Protein AF-A0A7S3LDD0-F1 (afdb_monomer)

InterPro domains:
  IPR050154 UbiB protein kinase [PTHR10566] (2-188)

Sequence (190 aa):
LLDFIPADKADLIEDSGLVEVLADIYSQWSSGGGAAAINVQDVINSLQDLTADKGNLFQIPPYFAYIAKSFSVLEGIGLSNDPKYSIINECLPYVSQRLLTDDEKCGPALSTFIFGPNKSAKNRFVEYDRVEQLVEGFGQYTTSASGALLGRQNASRLELLEDSADQILDLIFVEKETPLQSILLEQFAK

Structure (mmCIF, N/CA/C/O backbone):
data_AF-A0A7S3LDD0-F1
#
_entry.id   AF-A0A7S3LDD0-F1
#
loop_
_atom_site.group_PDB
_atom_site.id
_atom_site.type_symbol
_atom_site.label_atom_id
_atom_site.label_alt_id
_atom_site.label_comp_id
_atom_site.label_asym_id
_atom_site.label_entity_id
_atom_site.label_seq_id
_atom_site.pdbx_PDB_ins_code
_atom_site.Cartn_x
_atom_site.Cartn_y
_atom_site.Cartn_z
_atom_site.occupancy
_atom_site.B_iso_or_equiv
_atom_site.auth_seq_id
_atom_site.auth_comp_id
_atom_site.auth_asym_id
_atom_site.auth_atom_id
_atom_site.pdbx_PDB_model_num
ATOM 1 N N . LEU A 1 1 ? 2.594 -8.796 16.783 1.00 59.66 1 LEU A N 1
ATOM 2 C CA . LEU A 1 1 ? 1.494 -7.961 16.252 1.00 59.66 1 LEU A CA 1
ATOM 3 C C . LEU A 1 1 ? 2.018 -6.545 16.061 1.00 59.66 1 LEU A C 1
ATOM 5 O O . LEU A 1 1 ? 2.943 -6.175 16.764 1.00 59.66 1 LEU A O 1
ATOM 9 N N . LEU A 1 2 ? 1.459 -5.775 15.129 1.00 71.12 2 LEU A N 1
ATOM 10 C CA . LEU A 1 2 ? 1.830 -4.374 14.868 1.00 71.12 2 LEU A CA 1
ATOM 11 C C . LEU A 1 2 ? 1.239 -3.404 15.920 1.00 71.12 2 LEU A C 1
ATOM 13 O O . LEU A 1 2 ? 0.880 -2.287 15.590 1.00 71.12 2 LEU A O 1
ATOM 17 N N . ASP A 1 3 ? 1.032 -3.855 17.158 1.00 76.06 3 ASP A N 1
ATOM 18 C CA . ASP A 1 3 ? 0.477 -3.101 18.298 1.00 76.06 3 ASP A CA 1
ATOM 19 C C . ASP A 1 3 ? -0.878 -2.384 18.111 1.00 76.06 3 ASP A C 1
ATOM 21 O O . ASP A 1 3 ? -1.369 -1.766 19.052 1.00 76.06 3 ASP A O 1
ATOM 25 N N . PHE A 1 4 ? -1.537 -2.496 16.955 1.00 77.81 4 PHE A N 1
ATOM 26 C CA . PHE A 1 4 ? -2.869 -1.921 16.710 1.00 77.81 4 PHE A CA 1
ATOM 27 C C . PHE A 1 4 ? -3.988 -2.576 17.518 1.00 77.81 4 PHE A C 1
ATOM 29 O O . PHE A 1 4 ? -5.074 -2.022 17.666 1.00 77.81 4 PHE A O 1
ATOM 36 N N . ILE A 1 5 ? -3.720 -3.776 18.022 1.00 81.00 5 ILE A N 1
ATOM 37 C CA . ILE A 1 5 ? -4.674 -4.612 18.728 1.00 81.00 5 ILE A CA 1
ATOM 38 C C . ILE A 1 5 ? -4.044 -4.950 20.076 1.00 81.00 5 ILE A C 1
ATOM 40 O O . ILE A 1 5 ? -2.955 -5.538 20.090 1.00 81.00 5 ILE A O 1
ATOM 44 N N . PRO A 1 6 ? -4.680 -4.584 21.200 1.00 79.75 6 PRO A N 1
ATOM 45 C CA . PRO A 1 6 ? -4.240 -5.024 22.516 1.00 79.75 6 PRO A CA 1
ATOM 46 C C . PRO A 1 6 ? -4.151 -6.555 22.576 1.00 79.75 6 PRO A C 1
ATOM 48 O O . PRO A 1 6 ? -5.018 -7.255 22.053 1.00 79.75 6 PRO A O 1
ATOM 51 N N . ALA A 1 7 ? -3.095 -7.088 23.194 1.00 77.94 7 ALA A N 1
ATOM 52 C CA . ALA A 1 7 ? -2.820 -8.528 23.193 1.00 77.94 7 ALA A CA 1
ATOM 53 C C . ALA A 1 7 ? -3.955 -9.369 23.810 1.00 77.94 7 ALA A C 1
ATOM 55 O O . ALA A 1 7 ? -4.145 -10.518 23.431 1.00 77.94 7 ALA A O 1
ATOM 56 N N . ASP A 1 8 ? -4.727 -8.784 24.724 1.00 77.88 8 ASP A N 1
ATOM 57 C CA . ASP A 1 8 ? -5.894 -9.373 25.381 1.00 77.88 8 ASP A CA 1
ATOM 58 C C . ASP A 1 8 ? -7.167 -9.377 24.513 1.00 77.88 8 ASP A C 1
ATOM 60 O O . ASP A 1 8 ? -8.185 -9.924 24.931 1.00 77.88 8 ASP A O 1
ATOM 64 N N . LYS A 1 9 ? -7.129 -8.771 23.318 1.00 73.69 9 LYS A N 1
ATOM 65 C CA . LYS A 1 9 ? -8.303 -8.547 22.453 1.00 73.69 9 LYS A CA 1
ATOM 66 C C . LYS A 1 9 ? -8.138 -9.060 21.024 1.00 73.69 9 LYS A C 1
ATOM 68 O O . LYS A 1 9 ? -9.003 -8.804 20.190 1.00 73.69 9 LYS A O 1
ATOM 73 N N . ALA A 1 10 ? -7.056 -9.782 20.733 1.00 70.75 10 ALA A N 1
ATOM 74 C CA . ALA A 1 10 ? -6.769 -10.298 19.393 1.00 70.75 10 ALA A CA 1
ATOM 75 C C . ALA A 1 10 ? -7.894 -11.190 18.840 1.00 70.75 10 ALA A C 1
ATOM 77 O O . ALA A 1 10 ? -8.279 -11.040 17.682 1.00 70.75 10 ALA A O 1
ATOM 78 N N . ASP A 1 11 ? -8.478 -12.034 19.691 1.00 69.56 11 ASP A N 1
ATOM 79 C CA . ASP A 1 11 ? -9.524 -12.993 19.309 1.00 69.56 11 ASP A CA 1
ATOM 80 C C . ASP A 1 11 ? -10.881 -12.331 19.002 1.00 69.56 11 ASP A C 1
ATOM 82 O O . ASP A 1 11 ? -11.785 -12.969 18.472 1.00 69.56 11 ASP A O 1
ATOM 86 N N . LEU A 1 12 ? -11.045 -11.044 19.326 1.00 67.88 12 LEU A N 1
ATOM 87 C CA . LEU A 1 12 ? -12.312 -10.317 19.187 1.00 67.88 12 LEU A CA 1
ATOM 88 C C . LEU A 1 12 ? -12.466 -9.619 17.826 1.00 67.88 12 LEU A C 1
ATOM 90 O O . LEU A 1 12 ? -13.495 -8.996 17.574 1.00 67.88 12 LEU A O 1
ATOM 94 N N . ILE A 1 13 ? -11.449 -9.681 16.959 1.00 65.31 13 ILE A N 1
ATOM 95 C CA . ILE A 1 13 ? -11.383 -8.841 15.754 1.00 65.31 13 ILE A CA 1
ATOM 96 C C . ILE A 1 13 ? -11.963 -9.488 14.504 1.00 65.31 13 ILE A C 1
ATOM 98 O O . ILE A 1 13 ? -12.463 -8.750 13.654 1.00 65.31 13 ILE A O 1
ATOM 102 N N . GLU A 1 14 ? -11.987 -10.820 14.411 1.00 60.75 14 GLU A N 1
ATOM 103 C CA . GLU A 1 14 ? -12.506 -11.521 13.225 1.00 60.75 14 GLU A CA 1
ATOM 104 C C . GLU A 1 14 ? -13.976 -11.180 12.900 1.00 60.75 14 GLU A C 1
ATOM 106 O O . GLU A 1 14 ? -14.372 -11.312 11.749 1.00 60.75 14 GLU A O 1
ATOM 111 N N . ASP A 1 15 ? -14.751 -10.667 13.867 1.00 58.66 15 ASP A N 1
ATOM 112 C CA . ASP A 1 15 ? -16.184 -10.338 13.724 1.00 58.66 15 ASP A CA 1
ATOM 113 C C . ASP A 1 15 ? -16.532 -8.904 14.195 1.00 58.66 15 ASP A C 1
ATOM 115 O O . ASP A 1 15 ? -17.607 -8.610 14.737 1.00 58.66 15 ASP A O 1
ATOM 119 N N . SER A 1 16 ? -15.558 -7.995 14.089 1.00 63.03 16 SER A N 1
ATOM 120 C CA . SER A 1 16 ? -15.651 -6.655 14.686 1.00 63.03 16 SER A CA 1
ATOM 121 C C . SER A 1 16 ? -16.138 -5.552 13.749 1.00 63.03 16 SER A C 1
ATOM 123 O O . SER A 1 16 ? -16.463 -4.489 14.257 1.00 63.03 16 SER A O 1
ATOM 125 N N . GLY A 1 17 ? -16.184 -5.753 12.427 1.00 64.69 17 GLY A N 1
ATOM 126 C CA . GLY A 1 17 ? -16.497 -4.678 11.467 1.00 64.69 17 GLY A CA 1
ATOM 127 C C . GLY A 1 17 ? -15.352 -3.669 11.241 1.00 64.69 17 GLY A C 1
ATOM 128 O O . GLY A 1 17 ? -15.502 -2.680 10.526 1.00 64.69 17 GLY A O 1
ATOM 129 N N . LEU A 1 18 ? -14.193 -3.879 11.887 1.00 67.44 18 LEU A N 1
ATOM 130 C CA . LEU A 1 18 ? -13.016 -3.005 11.785 1.00 67.44 18 LEU A CA 1
ATOM 131 C C . LEU A 1 18 ? -12.443 -2.961 10.365 1.00 67.44 18 LEU A C 1
ATOM 133 O O . LEU A 1 18 ? -11.895 -1.941 9.953 1.00 67.44 18 LEU A O 1
ATOM 137 N N . VAL A 1 19 ? -12.527 -4.072 9.632 1.00 70.62 19 VAL A N 1
ATOM 138 C CA . VAL A 1 19 ? -11.913 -4.203 8.307 1.00 70.62 19 VAL A CA 1
ATOM 139 C C . VAL A 1 19 ? -12.624 -3.306 7.299 1.00 70.62 19 VAL A C 1
ATOM 141 O O . VAL A 1 19 ? -11.957 -2.639 6.515 1.00 70.62 19 VAL A O 1
ATOM 144 N N . GLU A 1 20 ? -13.951 -3.241 7.358 1.00 73.31 20 GLU A N 1
ATOM 145 C CA . GLU A 1 20 ? -14.789 -2.411 6.496 1.00 73.31 20 GLU A CA 1
ATOM 146 C C . GLU A 1 20 ? -14.514 -0.922 6.731 1.00 73.31 20 GLU A C 1
ATOM 148 O O . GLU A 1 20 ? -14.214 -0.195 5.787 1.00 73.31 20 GLU A O 1
ATOM 153 N N . VAL A 1 21 ? -14.491 -0.484 7.995 1.00 71.25 21 VAL A N 1
ATOM 154 C CA . VAL A 1 21 ? -14.189 0.915 8.347 1.00 71.25 21 VAL A CA 1
ATOM 155 C C . VAL A 1 21 ? -12.785 1.314 7.880 1.00 71.25 21 VAL A C 1
ATOM 157 O O . VAL A 1 21 ? -12.586 2.401 7.336 1.00 71.25 21 VAL A O 1
ATOM 160 N N . LEU A 1 22 ? -11.792 0.438 8.060 1.00 71.50 22 LEU A N 1
ATOM 161 C CA . LEU A 1 22 ? -10.427 0.695 7.593 1.00 71.50 22 LEU A CA 1
ATOM 162 C C . LEU A 1 22 ? -10.331 0.715 6.061 1.00 71.50 22 LEU A C 1
ATOM 164 O O . LEU A 1 22 ? -9.576 1.525 5.520 1.00 71.50 22 LEU A O 1
ATOM 168 N N . ALA A 1 23 ? -11.088 -0.138 5.368 1.00 73.50 23 ALA A N 1
ATOM 169 C CA . ALA A 1 23 ? -11.154 -0.152 3.911 1.00 73.50 23 ALA A CA 1
ATOM 170 C C . ALA A 1 23 ? -11.767 1.144 3.360 1.00 73.50 23 ALA A C 1
ATOM 172 O O . ALA A 1 23 ? -11.219 1.715 2.417 1.00 73.50 23 ALA A O 1
ATOM 173 N N . ASP A 1 24 ? -12.825 1.657 3.990 1.00 73.12 24 ASP A N 1
ATOM 174 C CA . ASP A 1 24 ? -13.465 2.916 3.602 1.00 73.12 24 ASP A CA 1
ATOM 175 C C . ASP A 1 24 ? -12.529 4.115 3.798 1.00 73.12 24 ASP A C 1
ATOM 177 O O . ASP A 1 24 ? -12.367 4.939 2.893 1.00 73.12 24 ASP A O 1
ATOM 181 N N . ILE A 1 25 ? -11.846 4.191 4.948 1.00 71.75 25 ILE A N 1
ATOM 182 C CA . ILE A 1 25 ? -10.841 5.234 5.218 1.00 71.75 25 ILE A CA 1
ATOM 183 C C . ILE A 1 25 ? -9.720 5.175 4.177 1.00 71.75 25 ILE A C 1
ATOM 185 O O . ILE A 1 25 ? -9.308 6.206 3.640 1.00 71.75 25 ILE A O 1
ATOM 189 N N . TYR A 1 26 ? -9.224 3.971 3.883 1.00 71.44 26 TYR A N 1
ATOM 190 C CA . TYR A 1 26 ? -8.172 3.771 2.895 1.00 71.44 26 TYR A CA 1
ATOM 191 C C . TYR A 1 26 ? -8.618 4.207 1.497 1.00 71.44 26 TYR A C 1
ATOM 193 O O . TYR A 1 26 ? -7.894 4.957 0.848 1.00 71.44 26 TYR A O 1
ATOM 201 N N . SER A 1 27 ? -9.817 3.808 1.061 1.00 74.94 27 SER A N 1
ATOM 202 C CA . SER A 1 27 ? -10.358 4.167 -0.254 1.00 74.94 27 SER A CA 1
ATOM 203 C C . SER A 1 27 ? -10.522 5.680 -0.422 1.00 74.94 27 SER A C 1
ATOM 205 O O . SER A 1 27 ? -10.292 6.216 -1.509 1.00 74.94 27 SER A O 1
ATOM 207 N N . GLN A 1 28 ? -10.914 6.389 0.640 1.00 73.19 28 GLN A N 1
ATOM 208 C CA . GLN A 1 28 ? -10.995 7.850 0.620 1.00 73.19 28 GLN A CA 1
ATOM 209 C C . GLN A 1 28 ? -9.603 8.480 0.504 1.00 73.19 28 GLN A C 1
ATOM 211 O O . GLN A 1 28 ? -9.403 9.390 -0.297 1.00 73.19 28 GLN A O 1
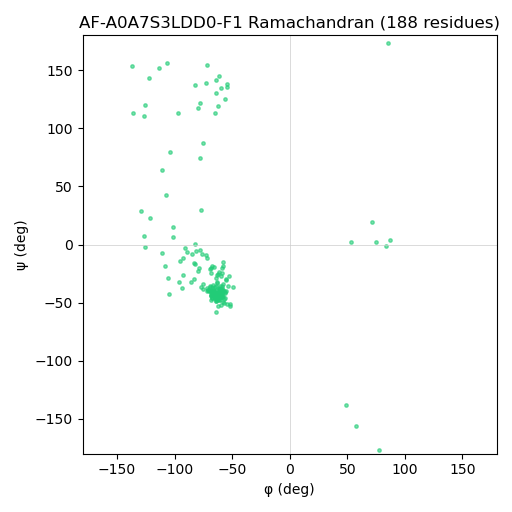ATOM 216 N N . TRP A 1 29 ? -8.621 7.971 1.250 1.00 70.31 29 TRP A N 1
ATOM 217 C CA . TRP A 1 29 ? -7.267 8.523 1.245 1.00 70.31 29 TRP A CA 1
ATOM 218 C C . TRP A 1 29 ? -6.503 8.227 -0.061 1.00 70.31 29 TRP A C 1
ATOM 220 O O . TRP A 1 29 ? -5.799 9.095 -0.585 1.00 70.31 29 TRP A O 1
ATOM 230 N N . SER A 1 30 ? -6.682 7.042 -0.651 1.00 72.31 30 SER A N 1
ATOM 231 C CA . SER A 1 30 ? -6.058 6.674 -1.931 1.00 72.31 30 SER A CA 1
ATOM 232 C C . SER A 1 30 ? -6.613 7.463 -3.122 1.00 72.31 30 SER A C 1
ATOM 234 O O . SER A 1 30 ? -5.952 7.576 -4.151 1.00 72.31 30 SER A O 1
ATOM 236 N N . SER A 1 31 ? -7.810 8.042 -2.998 1.00 77.19 31 SER A N 1
ATOM 237 C CA . SER A 1 31 ? -8.441 8.832 -4.066 1.00 77.19 31 SER A CA 1
ATOM 238 C C . SER A 1 31 ? -7.783 10.207 -4.292 1.00 77.19 31 SER A C 1
ATOM 240 O O . SER A 1 31 ? -8.083 10.871 -5.286 1.00 77.19 31 SER A O 1
ATOM 242 N N . GLY A 1 32 ? -6.858 10.622 -3.415 1.00 69.50 32 GLY A N 1
ATOM 243 C CA . GLY A 1 32 ? -6.127 11.890 -3.510 1.00 69.50 32 GLY A CA 1
ATOM 244 C C . GLY A 1 32 ? -6.866 13.082 -2.897 1.00 69.50 32 GLY A C 1
ATOM 245 O O . GLY A 1 32 ? -7.998 12.970 -2.437 1.00 69.50 32 GLY A O 1
ATOM 246 N N . GLY A 1 33 ? -6.194 14.238 -2.840 1.00 67.56 33 GLY A N 1
ATOM 247 C CA . GLY A 1 33 ? -6.703 15.437 -2.148 1.00 67.56 33 GLY A CA 1
ATOM 248 C C . GLY A 1 33 ? -6.361 15.496 -0.648 1.00 67.56 33 GLY A C 1
ATOM 249 O O . GLY A 1 33 ? -6.760 16.430 0.052 1.00 67.56 33 GLY A O 1
ATOM 250 N N . GLY A 1 34 ? -5.590 14.515 -0.166 1.00 67.00 34 GLY A N 1
ATOM 251 C CA . GLY A 1 34 ? -5.074 14.382 1.198 1.00 67.00 34 GLY A CA 1
ATOM 252 C C . GLY A 1 34 ? -6.128 14.358 2.302 1.00 67.00 34 GLY A C 1
ATOM 253 O O . GLY A 1 34 ? -7.291 14.036 2.075 1.00 67.00 34 GLY A O 1
ATOM 254 N N . ALA A 1 35 ? -5.732 14.728 3.525 1.00 61.66 35 ALA A N 1
ATOM 255 C CA . ALA A 1 35 ? -6.609 14.711 4.705 1.00 61.66 35 ALA A CA 1
ATOM 256 C C . ALA A 1 35 ? -7.887 15.571 4.572 1.0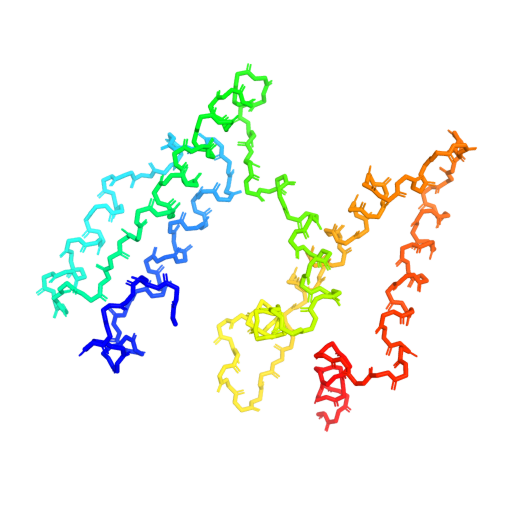0 61.66 35 ALA A C 1
ATOM 258 O O . ALA A 1 35 ? -8.808 15.410 5.365 1.00 61.66 35 ALA A O 1
ATOM 259 N N . ALA A 1 36 ? -7.954 16.474 3.587 1.00 58.81 36 ALA A N 1
ATOM 260 C CA . ALA A 1 36 ? -9.142 17.272 3.288 1.00 58.81 36 ALA A CA 1
ATOM 261 C C . ALA A 1 36 ? -10.202 16.508 2.471 1.00 58.81 36 ALA A C 1
ATOM 263 O O . ALA A 1 36 ? -11.372 16.880 2.509 1.00 58.81 36 ALA A O 1
ATOM 264 N N . ALA A 1 37 ? -9.805 15.458 1.744 1.00 61.53 37 ALA A N 1
ATOM 265 C CA . ALA A 1 37 ? -10.716 14.568 1.022 1.00 61.53 37 ALA A CA 1
ATOM 266 C C . ALA A 1 37 ? -11.326 13.484 1.926 1.00 61.53 37 ALA A C 1
ATOM 268 O O . ALA A 1 37 ? -12.341 12.886 1.577 1.00 61.53 37 ALA A O 1
ATOM 269 N N . ILE A 1 38 ? -10.729 13.252 3.099 1.00 64.81 38 ILE A N 1
ATOM 270 C CA . ILE A 1 38 ? -11.264 12.345 4.113 1.00 64.81 38 ILE A CA 1
ATOM 271 C C . ILE A 1 38 ? -12.396 13.062 4.847 1.00 64.81 38 ILE A C 1
ATOM 273 O O . ILE A 1 38 ? -12.174 14.102 5.476 1.00 64.81 38 ILE A O 1
ATOM 277 N N . ASN A 1 39 ? -13.604 12.493 4.833 1.00 64.81 39 ASN A N 1
ATOM 278 C CA . ASN A 1 39 ? -14.673 13.000 5.687 1.00 64.81 39 ASN A CA 1
ATOM 279 C C . ASN A 1 39 ? -14.418 12.552 7.130 1.00 64.81 39 ASN A C 1
ATOM 281 O O . ASN A 1 39 ? -14.896 11.516 7.587 1.00 64.81 39 ASN A O 1
ATOM 285 N N . VAL A 1 40 ? -13.646 13.359 7.861 1.00 60.81 40 VAL A N 1
ATOM 286 C CA . VAL A 1 40 ? -13.264 13.091 9.254 1.00 60.81 40 VAL A CA 1
ATOM 287 C C . VAL A 1 40 ? -14.493 12.881 10.146 1.00 60.81 40 VAL A C 1
ATOM 289 O O . VAL A 1 40 ? -14.419 12.101 11.091 1.00 60.81 40 VAL A O 1
ATOM 292 N N . GLN A 1 41 ? -15.633 13.509 9.838 1.00 63.03 41 GLN A N 1
ATOM 293 C CA . GLN A 1 41 ? -16.864 13.303 10.598 1.00 63.03 41 GLN A CA 1
ATOM 294 C C . GLN A 1 41 ? -17.426 11.893 10.392 1.00 63.03 41 GLN A C 1
ATOM 296 O O . GLN A 1 41 ? -17.785 11.248 11.373 1.00 63.03 41 GLN A O 1
ATOM 301 N N . ASP A 1 42 ? -17.450 11.394 9.157 1.00 68.69 42 ASP A N 1
ATOM 302 C CA . ASP A 1 42 ? -17.926 10.038 8.852 1.00 68.69 42 ASP A CA 1
ATOM 303 C C . ASP A 1 42 ? -16.993 8.980 9.447 1.00 68.69 42 ASP A C 1
ATOM 305 O O . ASP A 1 42 ? -17.455 7.985 10.003 1.00 68.69 42 ASP A O 1
ATOM 309 N N . VAL A 1 43 ? -15.680 9.227 9.411 1.00 66.75 43 VAL A N 1
ATOM 310 C CA . VAL A 1 43 ? -14.679 8.361 10.048 1.00 66.75 43 VAL A CA 1
ATOM 311 C C . VAL A 1 43 ? -14.859 8.336 11.564 1.00 66.75 43 VAL A C 1
ATOM 313 O O . VAL A 1 43 ? -14.867 7.263 12.163 1.00 66.75 43 VAL A O 1
ATOM 316 N N . ILE A 1 44 ? -15.043 9.497 12.202 1.00 68.56 44 ILE A N 1
ATOM 317 C CA . ILE A 1 44 ? -15.289 9.578 13.647 1.00 68.56 44 ILE A CA 1
ATOM 318 C C . ILE A 1 44 ? -16.598 8.879 14.013 1.00 68.56 44 ILE A C 1
ATOM 320 O O . ILE A 1 44 ? -16.608 8.134 14.987 1.00 68.56 44 ILE A O 1
ATOM 324 N N . ASN A 1 45 ? -17.672 9.080 13.247 1.00 75.38 45 ASN A N 1
ATOM 325 C CA . ASN A 1 45 ? -18.957 8.424 13.488 1.00 75.38 45 ASN A CA 1
ATOM 326 C C . ASN A 1 45 ? -18.819 6.899 13.372 1.00 75.38 45 ASN A C 1
ATOM 328 O O . ASN A 1 45 ? -19.194 6.182 14.292 1.00 75.38 45 ASN A O 1
ATOM 332 N N . SER A 1 46 ? -18.166 6.416 12.310 1.00 68.81 46 SER A N 1
ATOM 333 C CA . SER A 1 46 ? -17.923 4.983 12.095 1.00 68.81 46 SER A CA 1
ATOM 334 C C . SER A 1 46 ? -17.090 4.374 13.225 1.00 68.81 46 SER A C 1
ATOM 336 O O . SER A 1 46 ? -17.394 3.289 13.710 1.00 68.81 46 SER A O 1
ATOM 338 N N . LEU A 1 47 ? -16.061 5.085 13.702 1.00 68.69 47 LEU A N 1
ATOM 339 C CA . LEU A 1 47 ? -15.246 4.649 14.839 1.00 68.69 47 LEU A CA 1
ATOM 340 C C . LEU A 1 47 ? -16.014 4.691 16.169 1.00 68.69 47 LEU A C 1
ATOM 342 O O . LEU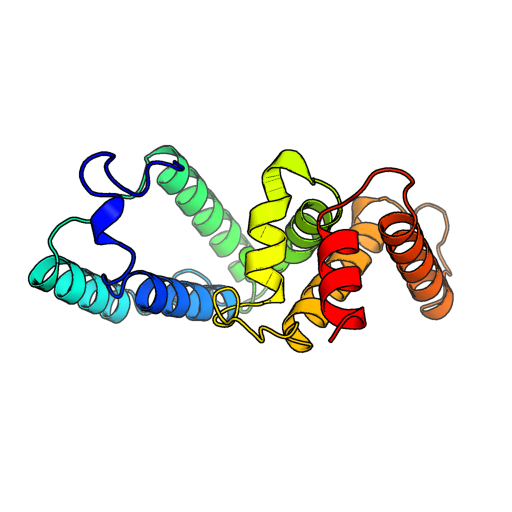 A 1 47 ? -15.786 3.836 17.027 1.00 68.69 47 LEU A O 1
ATOM 346 N N . GLN A 1 48 ? -16.904 5.667 16.367 1.00 70.31 48 GLN A N 1
ATOM 347 C CA . GLN A 1 48 ? -17.749 5.770 17.559 1.00 70.31 48 GLN A CA 1
ATOM 348 C C . GLN A 1 48 ? -18.771 4.639 17.617 1.00 70.31 48 GLN A C 1
ATOM 350 O O . GLN A 1 48 ? -18.882 4.005 18.665 1.00 70.31 48 GLN A O 1
ATOM 355 N N . ASP A 1 49 ? -19.443 4.349 16.505 1.00 73.06 49 ASP A N 1
ATOM 356 C CA . ASP A 1 49 ? -20.393 3.241 16.393 1.00 73.06 49 ASP A CA 1
ATOM 357 C C . ASP A 1 49 ? -19.696 1.909 16.694 1.00 73.06 49 ASP A C 1
ATOM 359 O O . ASP A 1 49 ? -20.150 1.129 17.531 1.00 73.06 49 ASP A O 1
ATOM 363 N N . LEU A 1 50 ? -18.508 1.704 16.121 1.00 68.62 50 LEU A N 1
ATOM 364 C CA . LEU A 1 50 ? -17.687 0.521 16.365 1.00 68.62 50 LEU A CA 1
ATOM 365 C C . LEU A 1 50 ? -17.252 0.386 17.832 1.00 68.62 50 LEU A C 1
ATOM 367 O O . LEU A 1 50 ? -17.284 -0.700 18.412 1.00 68.62 50 LEU A O 1
ATOM 371 N N . THR A 1 51 ? -16.856 1.502 18.450 1.00 69.12 51 THR A N 1
ATOM 372 C CA . THR A 1 51 ? -16.434 1.538 19.857 1.00 69.12 51 THR A CA 1
ATOM 373 C C . THR A 1 51 ? -17.612 1.297 20.800 1.00 69.12 51 THR A C 1
ATOM 375 O O . THR A 1 51 ? -17.442 0.645 21.831 1.00 69.12 51 THR A O 1
ATOM 378 N N . ALA A 1 52 ? -18.798 1.810 20.465 1.00 71.12 52 ALA A N 1
ATOM 379 C CA . ALA A 1 52 ? -20.015 1.627 21.246 1.00 71.12 52 ALA A CA 1
ATOM 380 C C . ALA A 1 52 ? -20.491 0.169 21.223 1.00 71.12 52 ALA A C 1
ATOM 382 O O . ALA A 1 52 ? -20.897 -0.353 22.261 1.00 71.12 52 ALA A O 1
ATOM 383 N N . ASP A 1 53 ? -20.398 -0.487 20.066 1.00 67.94 53 ASP A N 1
ATOM 384 C CA . ASP A 1 53 ? -20.947 -1.827 19.860 1.00 67.94 53 ASP A CA 1
ATOM 385 C C . ASP A 1 53 ? -19.975 -2.943 20.289 1.00 67.94 53 ASP A C 1
ATOM 387 O O . ASP A 1 53 ? -20.389 -3.994 20.780 1.00 67.94 53 ASP A O 1
ATOM 391 N N . LYS A 1 54 ? -18.658 -2.714 20.155 1.00 66.12 54 LYS A N 1
ATOM 392 C CA . LYS A 1 54 ? -17.628 -3.755 20.345 1.00 66.12 54 LYS A CA 1
ATOM 393 C C . LYS A 1 54 ? -16.529 -3.394 21.362 1.00 66.12 54 LYS A C 1
ATOM 395 O O . LYS A 1 54 ? -15.673 -4.225 21.666 1.00 66.12 54 LYS A O 1
ATOM 400 N N . GLY A 1 55 ? -16.563 -2.193 21.947 1.00 65.62 55 GLY A N 1
ATOM 401 C CA . GLY A 1 55 ? -15.550 -1.695 22.886 1.00 65.62 55 GLY A CA 1
ATOM 402 C C . GLY A 1 55 ? -14.259 -1.221 22.203 1.00 65.62 55 GLY A C 1
ATOM 403 O O . GLY A 1 55 ? -14.134 -1.219 20.983 1.00 65.62 55 GLY A O 1
ATOM 404 N N . ASN A 1 56 ? -13.258 -0.807 22.993 1.00 66.56 56 ASN A N 1
ATOM 405 C CA . ASN A 1 56 ? -11.982 -0.302 22.461 1.00 66.56 56 ASN A CA 1
ATOM 406 C C . ASN A 1 56 ? -11.073 -1.461 21.989 1.00 66.56 56 ASN A C 1
ATOM 408 O O . ASN A 1 56 ? -10.148 -1.864 22.707 1.00 66.56 56 ASN A O 1
ATOM 412 N N . LEU A 1 57 ? -11.411 -2.057 20.841 1.00 71.12 57 LEU A N 1
ATOM 413 C CA . LEU A 1 57 ? -10.694 -3.175 20.206 1.00 71.12 57 LEU A CA 1
ATOM 414 C C . LEU A 1 57 ? -9.433 -2.735 19.453 1.00 71.12 57 LEU A C 1
ATOM 416 O O . LEU A 1 57 ? -8.539 -3.545 19.219 1.00 71.12 57 LEU A O 1
ATOM 420 N N . PHE A 1 58 ? -9.357 -1.454 19.098 1.00 72.44 58 PHE A N 1
ATOM 421 C CA . PHE A 1 58 ? -8.313 -0.888 18.259 1.00 72.44 58 PHE A CA 1
ATOM 422 C C . PHE A 1 58 ? -7.587 0.248 18.978 1.00 72.44 58 PHE A C 1
ATOM 424 O O . PHE A 1 58 ? -8.188 1.036 19.707 1.00 72.44 58 PHE A O 1
ATOM 431 N N . GLN A 1 59 ? -6.283 0.350 18.758 1.00 75.38 59 GLN A N 1
ATOM 432 C CA . GLN A 1 59 ? -5.468 1.477 19.197 1.00 75.38 59 GLN A CA 1
ATOM 433 C C . GLN A 1 59 ? -4.505 1.887 18.087 1.00 75.38 59 GLN A C 1
ATOM 435 O O . GLN A 1 59 ? -4.108 1.067 17.267 1.00 75.38 59 GLN A O 1
ATOM 440 N N . ILE A 1 60 ? -4.095 3.155 18.076 1.00 77.75 60 ILE A N 1
ATOM 441 C CA . ILE A 1 60 ? -3.070 3.643 17.150 1.00 77.75 60 ILE A CA 1
ATOM 442 C C . ILE A 1 60 ? -1.721 3.654 17.882 1.00 77.75 60 ILE A C 1
ATOM 444 O O . ILE A 1 60 ? -1.547 4.457 18.804 1.00 77.75 60 ILE A O 1
ATOM 448 N N . PRO A 1 61 ? -0.746 2.811 17.491 1.00 79.88 61 PRO A N 1
ATOM 449 C CA . PRO A 1 61 ? 0.581 2.832 18.090 1.00 79.88 61 PRO A CA 1
ATOM 450 C C . PRO A 1 61 ? 1.279 4.184 17.872 1.00 79.88 61 PRO A C 1
ATOM 452 O O . PRO A 1 61 ? 1.167 4.760 16.783 1.00 79.88 61 PRO A O 1
ATOM 455 N N . PRO A 1 62 ? 2.082 4.676 18.837 1.00 84.38 62 PRO A N 1
ATOM 456 C CA . PRO A 1 62 ? 2.778 5.956 18.697 1.00 84.38 62 PRO A CA 1
ATOM 457 C C . PRO A 1 62 ? 3.649 6.052 17.440 1.00 84.38 62 PRO A C 1
ATOM 459 O O . PRO A 1 62 ? 3.648 7.082 16.768 1.00 84.38 62 PRO A O 1
ATOM 462 N N . TYR A 1 63 ? 4.358 4.976 17.076 1.00 85.00 63 TYR A N 1
ATOM 463 C CA . TYR A 1 63 ? 5.188 4.965 15.868 1.00 85.00 63 TYR A CA 1
ATOM 464 C C . TYR A 1 63 ? 4.350 5.194 14.602 1.00 85.00 63 TYR A C 1
ATOM 466 O O . TYR A 1 63 ? 4.774 5.926 13.710 1.00 85.00 63 TYR A O 1
ATOM 474 N N . PHE A 1 64 ? 3.142 4.625 14.536 1.00 81.38 64 PHE A N 1
ATOM 475 C CA . PHE A 1 64 ? 2.257 4.800 13.393 1.00 81.38 64 PHE A CA 1
ATOM 476 C C . PHE A 1 64 ? 1.702 6.220 13.342 1.00 81.38 64 PHE A C 1
ATOM 478 O O . PHE A 1 64 ? 1.664 6.815 12.271 1.00 81.38 64 PHE A O 1
ATOM 485 N N . ALA A 1 65 ? 1.365 6.809 14.493 1.00 78.44 65 ALA A N 1
ATOM 486 C CA . ALA A 1 65 ? 0.956 8.210 14.559 1.00 78.44 65 ALA A CA 1
ATOM 487 C C . ALA A 1 65 ? 2.045 9.157 14.017 1.00 78.44 65 ALA A C 1
ATOM 489 O O . ALA A 1 65 ? 1.735 10.111 13.303 1.00 78.44 65 ALA A O 1
ATOM 490 N N . TYR A 1 66 ? 3.326 8.882 14.292 1.00 82.94 66 TYR A N 1
ATOM 491 C CA . TYR A 1 66 ? 4.435 9.651 13.715 1.00 82.94 66 TYR A CA 1
ATOM 492 C C . TYR A 1 66 ? 4.571 9.463 12.199 1.00 82.94 66 TYR A C 1
ATOM 494 O O . TYR A 1 66 ? 4.819 10.446 11.494 1.00 82.94 66 TYR A O 1
ATOM 502 N N . ILE A 1 67 ? 4.383 8.240 11.691 1.00 82.12 67 ILE A N 1
ATOM 503 C CA . ILE A 1 67 ? 4.383 7.960 10.246 1.00 82.12 67 ILE A CA 1
ATOM 504 C C . ILE A 1 67 ? 3.236 8.717 9.573 1.00 82.12 67 ILE A C 1
ATOM 506 O O . ILE A 1 67 ? 3.485 9.501 8.660 1.00 82.12 67 ILE A O 1
ATOM 510 N N . ALA A 1 68 ? 2.009 8.563 10.077 1.00 79.69 68 ALA A N 1
ATOM 511 C CA . ALA A 1 68 ? 0.823 9.233 9.555 1.00 79.69 68 ALA A CA 1
ATOM 512 C C . ALA A 1 68 ? 0.992 10.758 9.556 1.00 79.69 68 ALA A C 1
ATOM 514 O O . ALA A 1 68 ? 0.786 11.398 8.531 1.00 79.69 68 ALA A O 1
ATOM 515 N N . LYS A 1 69 ? 1.479 11.343 10.660 1.00 78.94 69 LYS A N 1
ATOM 516 C CA . LYS A 1 69 ? 1.781 12.781 10.740 1.00 78.94 69 LYS A CA 1
ATOM 517 C C . LYS A 1 69 ? 2.787 13.222 9.676 1.00 78.94 69 LYS A C 1
ATOM 519 O O . LYS A 1 69 ? 2.609 14.272 9.064 1.00 78.94 69 LYS A O 1
ATOM 524 N N . SER A 1 70 ? 3.850 12.448 9.472 1.00 87.44 70 SER A N 1
ATOM 525 C CA . SER A 1 70 ? 4.866 12.760 8.462 1.00 87.44 70 SER A CA 1
ATOM 526 C C . SER A 1 70 ? 4.268 12.701 7.056 1.00 87.44 70 SER A C 1
ATOM 528 O O . SER A 1 70 ? 4.509 13.602 6.257 1.00 87.44 70 SER A O 1
ATOM 530 N N . PHE A 1 71 ? 3.428 11.701 6.783 1.00 85.00 71 PHE A N 1
ATOM 531 C CA . PHE A 1 71 ? 2.730 11.556 5.508 1.00 85.00 71 PHE A CA 1
ATOM 532 C C . PHE A 1 71 ? 1.772 12.718 5.260 1.00 85.00 71 PHE A C 1
ATOM 534 O O . PHE A 1 71 ? 1.820 13.300 4.186 1.00 85.00 71 PHE A O 1
ATOM 541 N N . SER A 1 72 ? 0.985 13.136 6.256 1.00 81.94 72 SER A N 1
ATOM 542 C CA . SER A 1 72 ? 0.084 14.287 6.119 1.00 81.94 72 SER A CA 1
ATOM 543 C C . SER A 1 72 ? 0.828 15.588 5.806 1.00 81.94 72 SER A C 1
ATOM 545 O O . SER A 1 72 ? 0.346 16.398 5.019 1.00 81.94 72 SER A O 1
ATOM 547 N N . VAL A 1 73 ? 2.006 15.807 6.403 1.00 86.62 73 VAL A N 1
ATOM 548 C CA . VAL A 1 73 ? 2.828 16.993 6.107 1.00 86.62 73 VAL A CA 1
ATOM 549 C C . VAL A 1 73 ? 3.379 16.931 4.683 1.00 86.62 73 VAL A C 1
ATOM 551 O O . VAL A 1 73 ? 3.265 17.910 3.950 1.00 86.62 73 VAL A O 1
ATOM 554 N N . LEU A 1 74 ? 3.955 15.795 4.283 1.00 88.50 74 LEU A N 1
ATOM 555 C CA . LEU A 1 74 ? 4.501 15.606 2.936 1.00 88.50 74 LEU A CA 1
ATOM 556 C C . LEU A 1 74 ? 3.414 15.713 1.860 1.00 88.50 74 LEU A C 1
ATOM 558 O O . LEU A 1 74 ? 3.613 16.386 0.852 1.00 88.50 74 LEU A O 1
ATOM 562 N N . GLU A 1 75 ? 2.249 15.120 2.101 1.00 85.50 75 GLU A N 1
ATOM 563 C CA . GLU A 1 75 ? 1.088 15.213 1.221 1.00 85.50 75 GLU A CA 1
ATOM 564 C C . GLU A 1 75 ? 0.559 16.645 1.137 1.00 85.50 75 GLU A C 1
ATOM 566 O O . GLU A 1 75 ? 0.322 17.131 0.039 1.00 85.50 75 GLU A O 1
ATOM 571 N N . GLY A 1 76 ? 0.470 17.377 2.254 1.00 86.38 76 GLY A N 1
ATOM 572 C CA . GLY A 1 76 ? 0.094 18.795 2.247 1.00 86.38 76 GLY A CA 1
ATOM 573 C C . GLY A 1 76 ? 1.038 19.673 1.413 1.00 86.38 76 GLY A C 1
ATOM 574 O O . GLY A 1 76 ? 0.591 20.585 0.714 1.00 86.38 76 GLY A O 1
ATOM 575 N N . ILE A 1 77 ? 2.341 19.374 1.435 1.00 89.19 77 ILE A N 1
ATOM 576 C CA . ILE A 1 77 ? 3.324 20.027 0.558 1.00 89.19 77 ILE A CA 1
ATOM 577 C C . ILE A 1 77 ? 3.072 19.632 -0.905 1.00 89.19 77 ILE A C 1
ATOM 579 O O . ILE A 1 77 ? 3.033 20.507 -1.768 1.00 89.19 77 ILE A O 1
ATOM 583 N N . GLY A 1 78 ? 2.851 18.344 -1.185 1.00 88.00 78 GLY A N 1
ATOM 584 C CA . GLY A 1 78 ? 2.557 17.837 -2.531 1.00 88.00 78 GLY A CA 1
ATOM 585 C C . GLY A 1 78 ? 1.292 18.444 -3.145 1.00 88.00 78 GLY A C 1
ATOM 586 O O . GLY A 1 78 ? 1.312 18.866 -4.302 1.00 88.00 78 GLY A O 1
ATOM 587 N N . LEU A 1 79 ? 0.239 18.613 -2.341 1.00 88.56 79 LEU A N 1
ATOM 588 C CA . LEU A 1 79 ? -1.029 19.234 -2.741 1.00 88.56 79 LEU A CA 1
ATOM 589 C C . LEU A 1 79 ? -0.889 20.694 -3.183 1.00 88.56 79 LEU A C 1
ATOM 591 O O . LEU A 1 79 ? -1.718 21.192 -3.941 1.00 88.56 79 LEU A O 1
ATOM 595 N N . SER A 1 80 ? 0.164 21.386 -2.738 1.00 87.81 80 SER A N 1
ATOM 596 C CA . SER A 1 80 ? 0.451 22.753 -3.189 1.00 87.81 80 SER A CA 1
ATOM 597 C C . SER A 1 80 ? 0.902 22.805 -4.655 1.00 87.81 80 SER A C 1
ATOM 599 O O . SER A 1 80 ? 0.805 23.859 -5.279 1.00 87.81 80 SER A O 1
ATOM 601 N N . ASN A 1 81 ? 1.398 21.688 -5.199 1.00 90.56 81 ASN A N 1
ATOM 602 C CA . ASN A 1 81 ? 1.843 21.566 -6.587 1.00 90.56 81 ASN A CA 1
ATOM 603 C C . ASN A 1 81 ? 0.842 20.791 -7.458 1.00 90.56 81 ASN A C 1
ATOM 605 O O . ASN A 1 81 ? 0.559 21.207 -8.578 1.00 90.56 81 ASN A O 1
ATOM 609 N N . ASP A 1 82 ? 0.289 19.691 -6.943 1.00 89.31 82 ASP A N 1
ATOM 610 C CA . ASP A 1 82 ? -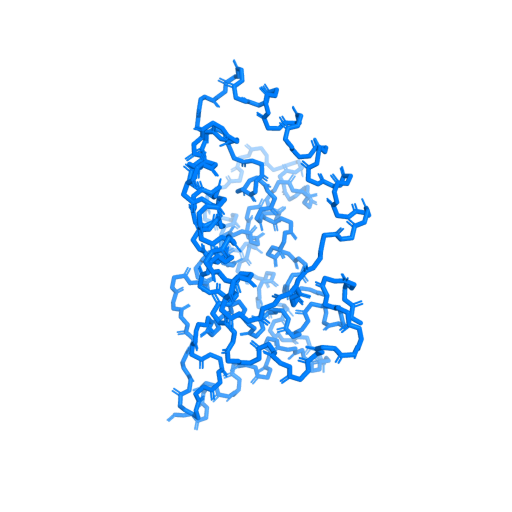0.743 18.899 -7.613 1.00 89.31 82 ASP A CA 1
ATOM 611 C C . ASP A 1 82 ? -1.955 18.712 -6.682 1.00 89.31 82 ASP A C 1
ATOM 613 O O . ASP A 1 82 ? -1.865 17.961 -5.712 1.00 89.31 82 ASP A O 1
ATOM 617 N N . PRO A 1 83 ? -3.116 19.328 -6.977 1.00 86.75 83 PRO A N 1
ATOM 618 C CA . PRO A 1 83 ? -4.327 19.178 -6.168 1.00 86.75 83 PRO A CA 1
ATOM 619 C C . PRO A 1 83 ? -4.830 17.734 -6.016 1.00 86.75 83 PRO A C 1
ATOM 621 O O . PRO A 1 83 ? -5.645 17.470 -5.135 1.00 86.75 83 PRO A O 1
ATOM 624 N N . LYS A 1 84 ? -4.395 16.812 -6.883 1.00 85.81 84 LYS A N 1
ATOM 625 C CA . LYS A 1 84 ? -4.744 15.385 -6.834 1.00 85.81 84 LYS A CA 1
ATOM 626 C C . LYS A 1 84 ? -3.639 14.514 -6.240 1.00 85.81 84 LYS A C 1
ATOM 628 O O . LYS A 1 84 ? -3.784 13.293 -6.237 1.00 85.81 84 LYS A O 1
ATOM 633 N N . TYR A 1 85 ? -2.573 15.120 -5.719 1.00 86.31 85 TYR A N 1
ATOM 634 C CA . TYR A 1 85 ? -1.468 14.390 -5.116 1.00 86.31 85 TYR A CA 1
ATOM 635 C C . TYR A 1 85 ? -1.966 13.436 -4.020 1.00 86.31 85 TYR A C 1
ATOM 637 O O . TYR A 1 85 ? -2.799 13.804 -3.185 1.00 86.31 85 TYR A O 1
ATOM 645 N N . SER A 1 86 ? -1.441 12.210 -4.036 1.00 86.75 86 SER A N 1
ATOM 646 C CA . SER A 1 86 ? -1.664 11.196 -3.008 1.00 86.75 86 SER A CA 1
ATOM 647 C C . SER A 1 86 ? -0.339 10.529 -2.689 1.00 86.75 86 SER A C 1
ATOM 649 O O . SER A 1 86 ? 0.215 9.800 -3.514 1.00 86.75 86 SER A O 1
ATOM 651 N N . ILE A 1 87 ? 0.164 10.744 -1.474 1.00 85.19 87 ILE A N 1
ATOM 652 C CA . ILE A 1 87 ? 1.441 10.145 -1.068 1.00 85.19 87 ILE A CA 1
ATOM 653 C C . ILE A 1 87 ? 1.366 8.614 -1.038 1.00 85.19 87 ILE A C 1
ATOM 655 O O . ILE A 1 87 ? 2.366 7.937 -1.268 1.00 85.19 87 ILE A O 1
ATOM 659 N N . ILE A 1 88 ? 0.177 8.058 -0.787 1.00 83.56 88 ILE A N 1
ATOM 660 C CA . ILE A 1 88 ? -0.063 6.612 -0.810 1.00 83.56 88 ILE A CA 1
ATOM 661 C C . ILE A 1 88 ? 0.164 6.058 -2.214 1.00 83.56 88 ILE A C 1
ATOM 663 O O . ILE A 1 88 ? 0.874 5.063 -2.358 1.00 83.56 88 ILE A O 1
ATOM 667 N N . ASN A 1 89 ? -0.385 6.718 -3.237 1.00 85.06 89 ASN A N 1
ATOM 668 C CA . ASN A 1 89 ? -0.229 6.281 -4.623 1.00 85.06 89 ASN A CA 1
ATOM 669 C C . ASN A 1 89 ? 1.232 6.395 -5.076 1.00 85.06 89 ASN A C 1
ATOM 671 O O . ASN A 1 89 ? 1.754 5.465 -5.679 1.00 85.06 89 ASN A O 1
ATOM 675 N N . GLU A 1 90 ? 1.931 7.465 -4.688 1.00 87.69 90 GLU A N 1
ATOM 676 C CA . GLU A 1 90 ? 3.369 7.628 -4.960 1.00 87.69 90 GLU A CA 1
ATOM 677 C C . GLU A 1 90 ? 4.239 6.551 -4.290 1.00 87.69 90 GLU A C 1
ATOM 679 O O . GLU A 1 90 ? 5.332 6.232 -4.757 1.00 87.69 90 GLU A O 1
ATOM 684 N N . CYS A 1 91 ? 3.764 5.962 -3.191 1.00 89.00 91 CYS A N 1
ATOM 685 C CA . CYS A 1 91 ? 4.452 4.867 -2.514 1.00 89.00 91 CYS A CA 1
ATOM 686 C C . CYS A 1 91 ? 4.157 3.493 -3.141 1.00 89.00 91 CYS A C 1
ATOM 688 O O . CYS A 1 91 ? 4.897 2.542 -2.868 1.00 89.00 91 CYS A O 1
ATOM 690 N N . LEU A 1 92 ? 3.116 3.364 -3.975 1.00 89.62 92 LEU A N 1
ATOM 691 C CA . LEU A 1 92 ? 2.694 2.086 -4.556 1.00 89.62 92 LEU A CA 1
ATOM 692 C C . LEU A 1 92 ? 3.812 1.369 -5.328 1.00 89.62 92 LEU A C 1
ATOM 694 O O . LEU A 1 92 ? 3.948 0.159 -5.126 1.00 89.62 92 LEU A O 1
ATOM 698 N N . PRO A 1 93 ? 4.663 2.041 -6.131 1.00 92.56 93 PRO A N 1
ATOM 699 C CA . PRO A 1 93 ? 5.762 1.365 -6.814 1.00 92.56 93 PRO A CA 1
ATOM 700 C C . PRO A 1 93 ? 6.720 0.665 -5.846 1.00 92.56 93 PRO A C 1
ATOM 702 O O . PRO A 1 93 ? 7.054 -0.509 -6.009 1.00 92.56 93 PRO A O 1
ATOM 705 N N . TYR A 1 94 ? 7.105 1.353 -4.768 1.00 91.62 94 TYR A N 1
ATOM 706 C CA . TYR A 1 94 ? 7.975 0.780 -3.743 1.00 91.62 94 TYR A CA 1
ATOM 707 C C . TYR A 1 94 ? 7.296 -0.364 -2.978 1.00 91.62 94 TYR A C 1
ATOM 709 O O . TYR A 1 94 ? 7.928 -1.387 -2.709 1.00 91.62 94 TYR A O 1
ATOM 717 N N . VAL A 1 95 ? 6.012 -0.217 -2.636 1.00 91.56 95 VAL A N 1
ATOM 718 C CA . VAL A 1 95 ? 5.242 -1.279 -1.971 1.00 91.56 95 VAL A CA 1
ATOM 719 C C . VAL A 1 95 ? 5.141 -2.510 -2.871 1.00 91.56 95 VAL A C 1
ATOM 721 O O . VAL A 1 95 ? 5.374 -3.617 -2.395 1.00 91.56 95 VAL A O 1
ATOM 724 N N . SER A 1 96 ? 4.880 -2.324 -4.164 1.00 92.88 96 SER A N 1
ATOM 725 C CA . SER A 1 96 ? 4.765 -3.404 -5.150 1.00 92.88 96 SER A CA 1
ATOM 726 C C . SER A 1 96 ? 6.076 -4.169 -5.308 1.00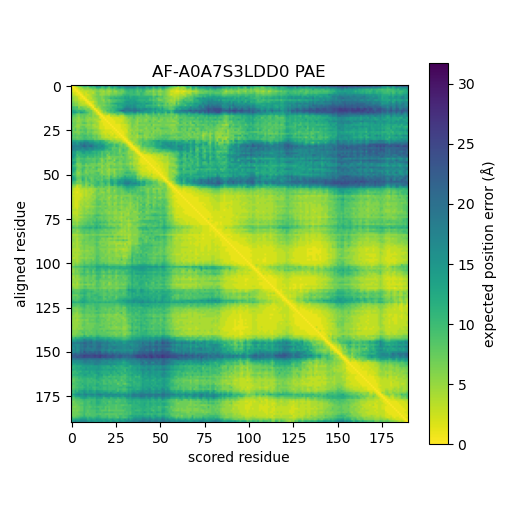 92.88 96 SER A C 1
ATOM 728 O O . SER A 1 96 ? 6.083 -5.396 -5.218 1.00 92.88 96 SER A O 1
ATOM 730 N N . GLN A 1 97 ? 7.199 -3.447 -5.414 1.00 92.12 97 GLN A N 1
ATOM 731 C CA . GLN A 1 97 ? 8.536 -4.040 -5.346 1.00 92.12 97 GLN A CA 1
ATOM 732 C C . GLN A 1 97 ? 8.692 -4.904 -4.094 1.00 92.12 97 GLN A C 1
ATOM 734 O O . GLN A 1 97 ? 9.058 -6.072 -4.178 1.00 92.12 97 GLN A O 1
ATOM 739 N N . ARG A 1 98 ? 8.394 -4.346 -2.917 1.00 92.12 98 ARG A N 1
ATOM 740 C CA . ARG A 1 98 ? 8.581 -5.039 -1.640 1.00 92.12 98 ARG A CA 1
ATOM 741 C C . ARG A 1 98 ? 7.709 -6.290 -1.529 1.00 92.12 98 ARG A C 1
ATOM 743 O O . ARG A 1 98 ? 8.198 -7.320 -1.079 1.00 92.12 98 ARG A O 1
ATOM 750 N N . LEU A 1 99 ? 6.449 -6.206 -1.956 1.00 93.00 99 LEU A N 1
ATOM 751 C CA . LEU A 1 99 ? 5.505 -7.323 -1.957 1.00 93.00 99 LEU A CA 1
ATOM 752 C C . LEU A 1 99 ? 5.986 -8.483 -2.832 1.00 93.00 99 LEU A C 1
ATOM 754 O O . LEU A 1 99 ? 5.798 -9.633 -2.446 1.00 93.00 99 LEU A O 1
ATOM 758 N N . LEU A 1 100 ? 6.607 -8.185 -3.975 1.00 90.50 100 LEU A N 1
ATOM 759 C CA . LEU A 1 100 ? 7.100 -9.196 -4.908 1.00 90.50 100 LEU A CA 1
ATOM 760 C C . LEU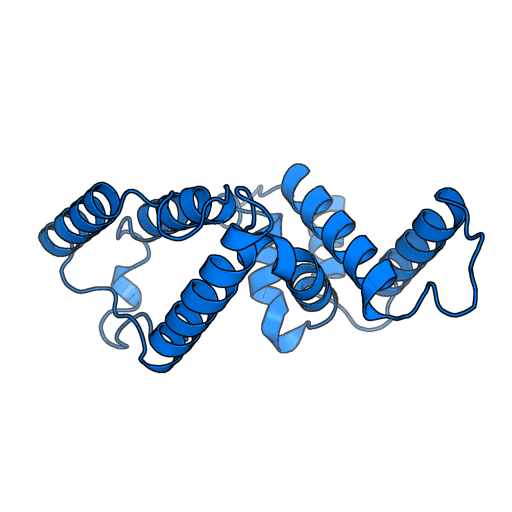 A 1 100 ? 8.476 -9.759 -4.530 1.00 90.50 100 LEU A C 1
ATOM 762 O O . LEU A 1 100 ? 8.742 -10.913 -4.843 1.00 90.50 100 LEU A O 1
ATOM 766 N N . THR A 1 101 ? 9.341 -8.981 -3.867 1.00 88.81 101 THR A N 1
ATOM 767 C CA . THR A 1 101 ? 10.740 -9.392 -3.621 1.00 88.81 101 THR A CA 1
ATOM 768 C C . THR A 1 101 ? 11.086 -9.753 -2.171 1.00 88.81 101 THR A C 1
ATOM 770 O O . THR A 1 101 ? 12.136 -10.344 -1.935 1.00 88.81 101 THR A O 1
ATOM 773 N N . ASP A 1 102 ? 10.290 -9.343 -1.176 1.00 89.31 102 ASP A N 1
ATOM 774 C CA . ASP A 1 102 ? 10.579 -9.553 0.258 1.00 89.31 102 ASP A CA 1
ATOM 775 C C . ASP A 1 102 ? 9.708 -10.683 0.845 1.00 89.31 102 ASP A C 1
ATOM 777 O O . ASP A 1 102 ? 8.701 -10.439 1.511 1.00 89.31 102 ASP A O 1
ATOM 781 N N . ASP A 1 103 ? 10.092 -11.940 0.597 1.00 83.50 103 ASP A N 1
ATOM 782 C CA . ASP A 1 103 ? 9.300 -13.120 0.990 1.00 83.50 103 ASP A CA 1
ATOM 783 C C . ASP A 1 103 ? 8.993 -13.176 2.496 1.00 83.50 103 ASP A C 1
ATOM 785 O O . ASP A 1 103 ? 7.865 -13.457 2.905 1.00 83.50 103 ASP A O 1
ATOM 789 N N . GLU A 1 104 ? 10.004 -12.924 3.334 1.00 82.88 104 GLU A N 1
ATOM 790 C CA . GLU A 1 104 ? 9.932 -13.166 4.779 1.00 82.88 104 GLU A CA 1
ATOM 791 C C . GLU A 1 104 ? 9.004 -12.179 5.483 1.00 82.88 104 GLU A C 1
ATOM 793 O O . GLU A 1 104 ? 8.273 -12.549 6.404 1.00 82.88 104 GLU A O 1
ATOM 798 N N . LYS A 1 105 ? 9.032 -10.912 5.059 1.00 82.44 105 LYS A N 1
ATOM 799 C CA . LYS A 1 105 ? 8.253 -9.845 5.698 1.00 82.44 105 LYS A CA 1
ATOM 800 C C . LYS A 1 105 ? 6.938 -9.587 4.985 1.00 82.44 105 LYS A C 1
ATOM 802 O O . LYS A 1 105 ? 5.963 -9.213 5.637 1.00 82.44 105 LYS A O 1
ATOM 807 N N . CYS A 1 106 ? 6.905 -9.767 3.667 1.00 87.88 106 CYS A N 1
ATOM 808 C CA . CYS A 1 106 ? 5.777 -9.370 2.837 1.00 87.88 106 CYS A CA 1
ATOM 809 C C . CYS A 1 106 ? 4.984 -10.545 2.255 1.00 87.88 106 CYS A C 1
ATOM 811 O O . CYS A 1 106 ? 3.893 -10.302 1.751 1.00 87.88 106 CYS A O 1
ATOM 813 N N . GLY A 1 107 ? 5.418 -11.802 2.393 1.00 85.56 107 GLY A N 1
ATOM 814 C CA . GLY A 1 107 ? 4.686 -12.966 1.869 1.00 85.56 107 GLY A CA 1
ATOM 815 C C . GLY A 1 107 ? 3.204 -13.039 2.287 1.00 85.56 107 GLY A C 1
ATOM 816 O O . GLY A 1 107 ? 2.327 -13.118 1.420 1.00 85.56 107 GLY A O 1
ATOM 817 N N . PRO A 1 108 ? 2.861 -12.929 3.589 1.00 85.38 108 PRO A N 1
ATOM 818 C CA . PRO A 1 108 ? 1.461 -12.898 4.023 1.00 85.38 108 PRO A CA 1
ATOM 819 C C . PRO A 1 108 ? 0.682 -11.686 3.490 1.00 85.38 108 PRO A C 1
ATOM 821 O O . PRO A 1 108 ? -0.526 -11.780 3.240 1.00 85.38 108 PRO A O 1
ATOM 824 N N . ALA A 1 109 ? 1.360 -10.549 3.315 1.00 88.50 109 ALA A N 1
ATOM 825 C CA . ALA A 1 109 ? 0.769 -9.333 2.770 1.00 88.50 109 ALA A CA 1
ATOM 826 C C . ALA A 1 109 ? 0.494 -9.473 1.266 1.00 88.50 109 ALA A C 1
ATOM 828 O O . ALA A 1 109 ? -0.590 -9.098 0.836 1.00 88.50 109 ALA A O 1
ATOM 829 N N . LEU A 1 110 ? 1.392 -10.101 0.499 1.00 91.50 110 LEU A N 1
ATOM 830 C CA . LEU A 1 110 ? 1.222 -10.382 -0.930 1.00 91.50 110 LEU A CA 1
ATOM 831 C C . LEU A 1 110 ? -0.039 -11.214 -1.181 1.00 91.50 110 LEU A C 1
ATOM 833 O O . LEU A 1 110 ? -0.885 -10.832 -1.984 1.00 91.50 110 LEU A O 1
ATOM 837 N N . SER A 1 111 ? -0.214 -12.307 -0.433 1.00 87.62 111 SER A N 1
ATOM 838 C CA . SER A 1 111 ? -1.427 -13.131 -0.516 1.00 87.62 111 SER A CA 1
ATOM 839 C C . SER A 1 111 ? -2.688 -12.323 -0.182 1.00 87.62 111 SER A C 1
ATOM 841 O O . SER A 1 111 ? -3.701 -12.432 -0.866 1.00 87.62 111 SER A O 1
ATOM 843 N N . THR A 1 112 ? -2.627 -11.475 0.849 1.00 87.81 112 THR A N 1
ATOM 844 C CA . THR A 1 112 ? -3.761 -10.614 1.232 1.00 87.81 112 THR A CA 1
ATOM 845 C C . THR A 1 112 ? -4.087 -9.592 0.154 1.00 87.81 112 THR A C 1
ATOM 847 O O . THR A 1 112 ? -5.255 -9.337 -0.119 1.00 87.81 112 THR A O 1
ATOM 850 N N . PHE A 1 113 ? -3.058 -9.024 -0.466 1.00 89.88 113 PHE A N 1
ATOM 851 C CA . PHE A 1 113 ? -3.213 -8.060 -1.532 1.00 89.88 113 PHE A CA 1
ATOM 852 C C . PHE A 1 113 ? -3.884 -8.721 -2.733 1.00 89.88 113 PHE A C 1
ATOM 854 O O . PHE A 1 113 ? -4.980 -8.315 -3.081 1.00 89.88 113 PHE A O 1
ATOM 861 N N . ILE A 1 114 ? -3.310 -9.791 -3.283 1.00 91.06 114 ILE A N 1
ATOM 862 C CA . ILE A 1 114 ? -3.755 -10.423 -4.535 1.00 91.06 114 ILE A CA 1
ATOM 863 C C . ILE A 1 114 ? -5.170 -11.024 -4.450 1.00 91.06 114 ILE A C 1
ATOM 865 O O . ILE A 1 114 ? -5.928 -10.947 -5.416 1.00 91.06 114 ILE A O 1
ATOM 869 N N . PHE A 1 115 ? -5.532 -11.639 -3.320 1.00 89.44 115 PHE A N 1
ATOM 870 C CA . PHE A 1 115 ? -6.840 -12.292 -3.161 1.00 89.44 115 PHE A CA 1
ATOM 871 C C . PHE A 1 115 ? -7.923 -11.393 -2.561 1.00 89.44 115 PHE A C 1
ATOM 873 O O . PHE A 1 115 ? -9.080 -11.809 -2.502 1.00 89.44 115 PHE A O 1
ATOM 880 N N . GLY A 1 116 ? -7.541 -10.225 -2.039 1.00 84.88 116 GLY A N 1
ATOM 881 C CA . GLY A 1 116 ? -8.466 -9.266 -1.450 1.00 84.88 116 GLY A CA 1
ATOM 882 C C . GLY A 1 116 ? -9.441 -9.875 -0.434 1.00 84.88 116 GLY A C 1
ATOM 883 O O . GLY A 1 116 ? -9.032 -10.706 0.387 1.00 84.88 116 GLY A O 1
ATOM 884 N N . PRO A 1 117 ? -10.732 -9.488 -0.462 1.00 77.81 117 PRO A N 1
ATOM 885 C CA . PRO A 1 117 ? -11.757 -10.037 0.428 1.00 77.81 117 PRO A CA 1
ATOM 886 C C . PRO A 1 117 ? -11.918 -11.558 0.302 1.00 77.81 117 PRO A C 1
ATOM 888 O O . PRO A 1 117 ? -12.325 -12.228 1.249 1.00 77.81 117 PRO A O 1
ATOM 891 N N . ASN A 1 118 ? -11.557 -12.129 -0.850 1.00 80.31 118 ASN A N 1
ATOM 892 C CA . ASN A 1 118 ? -11.686 -13.557 -1.118 1.00 80.31 118 ASN A CA 1
ATOM 893 C C . ASN A 1 118 ? -10.531 -14.391 -0.551 1.00 80.31 118 ASN A C 1
ATOM 895 O O . ASN A 1 118 ? -10.554 -15.611 -0.696 1.00 80.31 118 ASN A O 1
ATOM 899 N N . LYS A 1 119 ? -9.539 -13.795 0.129 1.00 81.81 119 LYS A N 1
ATOM 900 C CA . LYS A 1 119 ? -8.368 -14.508 0.680 1.00 81.81 119 LYS A CA 1
ATOM 901 C C . LYS A 1 119 ? -8.726 -15.757 1.494 1.00 81.81 119 LYS A C 1
ATOM 903 O O . LYS A 1 119 ? -7.994 -16.749 1.426 1.00 81.81 119 LYS A O 1
ATOM 908 N N . SER A 1 120 ? -9.823 -15.708 2.248 1.00 82.56 120 SER A N 1
ATOM 909 C CA . SER A 1 120 ? -10.275 -16.791 3.135 1.00 82.56 120 SER A CA 1
ATOM 910 C C . SER A 1 120 ? -11.200 -17.808 2.451 1.00 82.56 120 SER A C 1
ATOM 912 O O . SER A 1 120 ? -11.541 -18.830 3.048 1.00 82.56 120 SER A O 1
ATOM 914 N N . ALA A 1 121 ? -11.619 -17.565 1.206 1.00 83.25 121 ALA A N 1
ATOM 915 C CA . ALA A 1 121 ? -12.498 -18.472 0.478 1.00 83.25 121 ALA A CA 1
ATOM 916 C C . ALA A 1 121 ? -11.745 -19.737 0.030 1.00 83.25 121 ALA A C 1
ATOM 918 O O . ALA A 1 121 ? -10.628 -19.669 -0.481 1.00 83.25 121 ALA A O 1
ATOM 919 N N . LYS A 1 122 ? -12.386 -20.910 0.144 1.00 81.31 122 LYS A N 1
ATOM 920 C CA . LYS A 1 122 ? -11.802 -22.186 -0.324 1.00 81.31 122 LYS A CA 1
ATOM 921 C C . LYS A 1 122 ? -11.478 -22.175 -1.824 1.00 81.31 122 LYS A C 1
ATOM 923 O O . LYS A 1 122 ? -10.462 -22.725 -2.228 1.00 81.31 122 LYS A O 1
ATOM 928 N N . ASN A 1 123 ? -12.310 -21.503 -2.621 1.00 82.19 123 ASN A N 1
ATOM 929 C CA . ASN A 1 123 ? -12.127 -21.336 -4.066 1.00 82.19 123 ASN A CA 1
ATOM 930 C C . ASN A 1 123 ? -11.702 -19.901 -4.402 1.00 82.19 123 ASN A C 1
ATOM 932 O O . ASN A 1 123 ? -12.240 -19.291 -5.320 1.00 82.19 123 ASN A O 1
ATOM 936 N N . ARG A 1 124 ? -10.783 -19.330 -3.616 1.00 87.69 124 ARG A N 1
ATOM 937 C CA . ARG A 1 124 ? -10.259 -17.988 -3.881 1.00 87.69 124 ARG A CA 1
A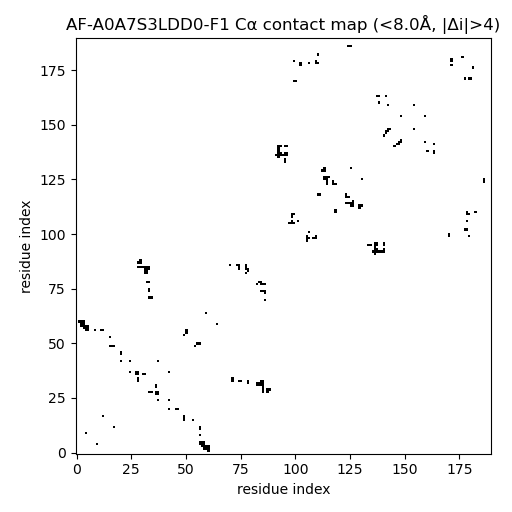TOM 938 C C . ARG A 1 124 ? -9.591 -17.923 -5.251 1.00 87.69 124 ARG A C 1
ATOM 940 O O . ARG A 1 124 ? -8.790 -18.800 -5.586 1.00 87.69 124 ARG A O 1
ATOM 947 N N . PHE A 1 125 ? -9.897 -16.878 -6.003 1.00 87.50 125 PHE A N 1
ATOM 948 C CA . PHE A 1 125 ? -9.221 -16.550 -7.250 1.00 87.50 125 PHE A CA 1
ATOM 949 C C . PHE A 1 125 ? -8.455 -15.254 -7.082 1.00 87.50 125 PHE A C 1
ATOM 951 O O . PHE A 1 125 ? -8.811 -14.404 -6.267 1.00 87.50 125 PHE A O 1
ATOM 958 N N . VAL A 1 126 ? -7.387 -15.143 -7.854 1.00 89.88 126 VAL A N 1
ATOM 959 C CA . VAL A 1 126 ? -6.611 -13.918 -7.965 1.00 89.88 126 VAL A CA 1
ATOM 960 C C . VAL A 1 126 ? -7.476 -12.817 -8.585 1.00 89.88 126 VAL A C 1
ATOM 962 O O . VAL A 1 126 ? -8.112 -13.037 -9.616 1.00 89.88 126 VAL A O 1
ATOM 965 N N . GLU A 1 127 ? -7.503 -11.639 -7.964 1.00 89.06 127 GLU A N 1
ATOM 966 C CA . GLU A 1 127 ? -8.188 -10.473 -8.522 1.00 89.06 127 GLU A CA 1
ATOM 967 C C . GLU A 1 127 ? -7.307 -9.824 -9.596 1.00 89.06 127 GLU A C 1
ATOM 969 O O . GLU A 1 127 ? -6.205 -9.358 -9.299 1.00 89.06 127 GLU A O 1
ATOM 974 N N . TYR A 1 128 ? -7.793 -9.795 -10.844 1.00 89.19 128 TYR A N 1
ATOM 975 C CA . TYR A 1 128 ? -7.048 -9.262 -11.992 1.00 89.19 128 TYR A CA 1
ATOM 976 C C . TYR A 1 128 ? -6.575 -7.825 -11.748 1.00 89.19 128 TYR A C 1
ATOM 978 O O . TYR A 1 128 ? -5.380 -7.567 -11.841 1.00 89.19 128 TYR A O 1
ATOM 986 N N . ASP A 1 129 ? -7.480 -6.934 -11.334 1.00 89.25 129 ASP A N 1
ATOM 987 C CA . ASP A 1 129 ? -7.175 -5.512 -11.116 1.00 89.25 129 ASP A CA 1
ATOM 988 C C . ASP A 1 129 ? -6.043 -5.315 -10.098 1.00 89.25 129 ASP A C 1
ATOM 990 O O . ASP A 1 129 ? -5.217 -4.414 -10.218 1.00 89.25 129 ASP A O 1
ATOM 994 N N . ARG A 1 130 ? -5.964 -6.189 -9.090 1.00 89.69 130 ARG A N 1
ATOM 995 C CA . ARG A 1 130 ? -4.912 -6.126 -8.074 1.00 89.69 130 ARG A CA 1
ATOM 996 C C . ARG A 1 130 ? -3.579 -6.624 -8.611 1.00 89.69 130 ARG A C 1
ATOM 998 O O . ARG A 1 130 ? -2.543 -6.057 -8.286 1.00 89.69 130 ARG A O 1
ATOM 1005 N N . VAL A 1 131 ? -3.582 -7.670 -9.434 1.00 90.94 131 VAL A N 1
ATOM 1006 C CA . VAL A 1 131 ? -2.357 -8.116 -10.113 1.00 90.94 131 VAL A CA 1
ATOM 1007 C C . VAL A 1 131 ? -1.861 -7.057 -11.078 1.00 90.94 131 VAL A C 1
ATOM 1009 O O . VAL A 1 131 ? -0.667 -6.784 -11.090 1.00 90.94 131 VAL A O 1
ATOM 1012 N N . GLU A 1 132 ? -2.759 -6.441 -11.842 1.00 90.62 132 GLU A N 1
ATOM 1013 C CA . GLU A 1 132 ? -2.423 -5.347 -12.747 1.00 90.62 132 GLU A CA 1
ATOM 1014 C C . GLU A 1 132 ? -1.769 -4.196 -11.975 1.00 90.62 132 GLU A C 1
ATOM 1016 O O . GLU A 1 132 ? -0.640 -3.828 -12.288 1.00 90.62 132 GLU A O 1
ATOM 1021 N N . GLN A 1 133 ? -2.378 -3.739 -10.874 1.00 90.44 133 GLN A N 1
ATOM 1022 C CA . GLN A 1 133 ? -1.783 -2.724 -9.994 1.00 90.44 133 GLN A CA 1
ATOM 1023 C C . GLN A 1 133 ? -0.397 -3.120 -9.468 1.00 90.44 133 GLN A C 1
ATOM 1025 O O . GLN A 1 133 ? 0.508 -2.287 -9.407 1.00 90.44 133 GLN A O 1
ATOM 1030 N N . LEU A 1 134 ? -0.217 -4.387 -9.084 1.00 91.69 134 LEU A N 1
ATOM 1031 C CA . LEU A 1 134 ? 1.055 -4.887 -8.566 1.00 91.69 134 LEU A CA 1
ATOM 1032 C C . LEU A 1 134 ? 2.146 -4.893 -9.644 1.00 91.69 134 LEU A C 1
ATOM 1034 O O . LEU A 1 134 ? 3.275 -4.479 -9.387 1.00 91.69 134 LEU A O 1
ATOM 1038 N N . VAL A 1 135 ? 1.807 -5.356 -10.847 1.00 90.50 135 VAL A N 1
ATOM 1039 C CA . VAL A 1 135 ? 2.716 -5.430 -11.997 1.00 90.50 135 VAL A CA 1
ATOM 1040 C C . VAL A 1 135 ? 3.075 -4.032 -12.493 1.00 90.50 135 VAL A C 1
ATOM 1042 O O . VAL A 1 135 ? 4.250 -3.745 -12.721 1.00 90.50 135 VAL A O 1
ATOM 1045 N N . GLU A 1 136 ? 2.094 -3.139 -12.609 1.00 90.06 136 GLU A N 1
ATOM 1046 C CA . GLU A 1 136 ? 2.319 -1.747 -12.991 1.00 90.06 136 GLU A CA 1
ATOM 1047 C C . GLU A 1 136 ? 3.199 -1.023 -11.971 1.00 90.06 136 GLU A C 1
ATOM 1049 O O . GLU A 1 136 ? 4.182 -0.383 -12.350 1.00 90.06 136 GLU A O 1
ATOM 1054 N N . GLY A 1 137 ? 2.899 -1.163 -10.676 1.00 91.12 137 GLY A N 1
ATOM 1055 C CA . GLY A 1 137 ? 3.704 -0.575 -9.609 1.00 91.12 137 GLY A CA 1
ATOM 1056 C C . GLY A 1 137 ? 5.143 -1.094 -9.628 1.00 91.12 137 GLY A C 1
ATOM 1057 O O . GLY A 1 137 ? 6.088 -0.310 -9.527 1.00 91.12 137 GLY A O 1
ATOM 1058 N N . PHE A 1 138 ? 5.330 -2.400 -9.829 1.00 90.88 138 PHE A N 1
ATOM 1059 C CA . PHE A 1 138 ? 6.655 -2.995 -9.982 1.00 90.88 138 PHE A CA 1
ATOM 1060 C C . PHE A 1 138 ? 7.408 -2.400 -11.179 1.00 90.88 138 PHE A C 1
ATOM 1062 O O . PHE A 1 138 ? 8.505 -1.874 -11.005 1.00 90.88 138 PHE A O 1
ATOM 1069 N N . GLY A 1 139 ? 6.803 -2.378 -12.370 1.00 88.00 139 GLY A N 1
ATOM 1070 C CA . GLY A 1 139 ? 7.420 -1.806 -13.575 1.00 88.00 139 GLY A CA 1
ATOM 1071 C C . GLY A 1 139 ? 7.761 -0.313 -13.446 1.00 88.00 139 GLY A C 1
ATOM 1072 O O . GLY A 1 139 ? 8.792 0.158 -13.933 1.00 88.00 139 GLY A O 1
ATOM 1073 N N . GLN A 1 140 ? 6.934 0.458 -12.736 1.00 87.75 140 GLN A N 1
ATOM 1074 C CA . GLN A 1 140 ? 7.227 1.861 -12.429 1.00 87.75 140 GLN A CA 1
ATOM 1075 C C . GLN A 1 140 ? 8.423 2.006 -11.483 1.00 87.75 140 GLN A C 1
ATOM 1077 O O . GLN A 1 140 ? 9.259 2.897 -11.680 1.00 87.75 140 GLN A O 1
ATOM 1082 N N . TYR A 1 141 ? 8.530 1.135 -10.476 1.00 89.44 141 TYR A N 1
ATOM 1083 C CA . TYR A 1 141 ? 9.658 1.133 -9.550 1.00 89.44 141 TYR A CA 1
ATOM 1084 C C . TYR A 1 141 ? 10.956 0.788 -10.270 1.00 89.44 141 TYR A C 1
ATOM 1086 O O . TYR A 1 141 ? 11.957 1.482 -10.101 1.00 89.44 141 TYR A O 1
ATOM 1094 N N . THR A 1 142 ? 10.954 -0.242 -11.110 1.00 83.12 142 THR A N 1
ATOM 1095 C CA . THR A 1 142 ? 12.148 -0.656 -11.850 1.00 83.12 142 THR A CA 1
ATOM 1096 C C . THR A 1 142 ? 12.586 0.458 -12.798 1.00 83.12 142 THR A C 1
ATOM 1098 O O . THR A 1 142 ? 13.743 0.875 -12.764 1.00 83.12 142 THR A O 1
ATOM 1101 N N . THR A 1 143 ? 11.658 1.062 -13.534 1.00 81.56 143 THR A N 1
ATOM 1102 C CA . THR A 1 143 ? 11.952 2.197 -14.418 1.00 81.56 143 THR A CA 1
ATOM 1103 C C . THR A 1 143 ? 12.542 3.397 -13.660 1.00 81.56 143 THR A C 1
ATOM 1105 O O . THR A 1 143 ? 13.526 3.990 -14.109 1.00 81.56 143 THR A O 1
ATOM 1108 N N . SER A 1 144 ? 11.978 3.752 -12.501 1.00 79.81 144 SER A N 1
ATOM 1109 C CA . SER A 1 144 ? 12.290 5.017 -11.813 1.00 79.81 144 SER A CA 1
ATOM 1110 C C . SER A 1 144 ? 13.392 4.902 -10.753 1.00 79.81 144 SER A C 1
ATOM 1112 O O . SER A 1 144 ? 14.203 5.812 -10.602 1.00 79.81 144 SER A O 1
ATOM 1114 N N . ALA A 1 145 ? 13.433 3.797 -10.007 1.00 74.56 145 ALA A N 1
ATOM 1115 C CA . ALA A 1 145 ? 14.277 3.619 -8.826 1.00 74.56 145 ALA A CA 1
ATOM 1116 C C . ALA A 1 145 ? 15.484 2.700 -9.061 1.00 74.56 145 ALA A C 1
ATOM 1118 O O . ALA A 1 145 ? 16.517 2.901 -8.425 1.00 74.56 145 ALA A O 1
ATOM 1119 N N . SER A 1 146 ? 15.405 1.727 -9.980 1.00 68.88 146 SER A N 1
ATOM 1120 C CA . SER A 1 146 ? 16.552 0.839 -10.265 1.00 68.88 146 SER A CA 1
ATOM 1121 C C . SER A 1 146 ? 17.639 1.505 -11.122 1.00 68.88 146 SER A C 1
ATOM 1123 O O . SER A 1 146 ? 18.720 0.952 -11.311 1.00 68.88 146 SER A O 1
ATOM 1125 N N . GLY A 1 147 ? 17.361 2.705 -11.646 1.00 69.12 147 GLY A N 1
ATOM 1126 C CA . GLY A 1 147 ? 18.245 3.374 -12.592 1.00 69.12 147 GLY A CA 1
ATOM 1127 C C . GLY A 1 147 ? 18.250 2.714 -13.972 1.00 69.12 147 GLY A C 1
ATOM 1128 O O . GLY A 1 147 ? 19.173 2.968 -14.738 1.00 69.12 147 GLY A O 1
ATOM 1129 N N . ALA A 1 148 ? 17.234 1.912 -14.317 1.00 68.50 148 ALA A N 1
ATOM 1130 C CA . ALA A 1 148 ? 17.096 1.264 -15.627 1.00 68.50 148 ALA A CA 1
ATOM 1131 C C . ALA A 1 148 ? 17.202 2.246 -16.813 1.00 68.50 148 ALA A C 1
ATOM 1133 O O . ALA A 1 148 ? 17.649 1.882 -17.898 1.00 68.50 148 ALA A O 1
ATOM 1134 N N . LEU A 1 149 ? 16.850 3.518 -16.600 1.00 68.31 149 LEU A N 1
ATOM 1135 C CA . LEU A 1 149 ? 16.964 4.582 -17.601 1.00 68.31 149 LEU A CA 1
ATOM 1136 C C . LEU A 1 149 ? 18.355 5.243 -17.676 1.00 68.31 149 LEU A C 1
ATOM 1138 O O . LEU A 1 149 ? 18.612 6.043 -18.580 1.00 68.31 149 LEU A O 1
ATOM 1142 N N . LEU A 1 150 ? 19.276 4.940 -16.755 1.00 70.94 150 LEU A N 1
ATOM 1143 C CA . LEU A 1 150 ? 20.617 5.528 -16.736 1.00 70.94 150 LEU A CA 1
ATOM 1144 C C . LEU A 1 150 ? 21.400 5.089 -17.981 1.00 70.94 150 LEU A C 1
ATOM 1146 O O . LEU A 1 150 ? 21.733 3.923 -18.161 1.00 70.94 150 LEU A O 1
ATOM 1150 N N . GLY A 1 151 ? 21.696 6.050 -18.859 1.00 70.62 151 GLY A N 1
ATOM 1151 C CA . GLY A 1 151 ? 22.392 5.804 -20.126 1.00 70.62 151 GLY A CA 1
ATOM 1152 C C . GLY A 1 151 ? 21.489 5.353 -21.281 1.00 70.62 151 GLY A C 1
ATOM 1153 O O . GLY A 1 151 ? 21.979 5.219 -22.399 1.00 70.62 151 GLY A O 1
ATOM 1154 N N . ARG A 1 152 ? 20.176 5.193 -21.058 1.00 71.19 152 ARG A N 1
ATOM 1155 C CA . ARG A 1 152 ? 19.194 4.783 -22.075 1.00 71.19 152 ARG A CA 1
ATOM 1156 C C . ARG A 1 152 ? 18.232 5.927 -22.427 1.00 71.19 152 ARG A C 1
ATOM 1158 O O . ARG A 1 152 ? 17.032 5.853 -22.194 1.00 71.19 152 ARG A O 1
ATOM 1165 N N . GLN A 1 153 ? 18.767 7.005 -23.007 1.00 65.00 153 GLN A N 1
ATOM 1166 C CA . GLN A 1 153 ? 18.008 8.239 -23.300 1.00 65.00 153 GLN A CA 1
ATOM 1167 C C . GLN A 1 153 ? 16.892 8.071 -24.352 1.00 65.00 153 GLN A C 1
ATOM 1169 O O . GLN A 1 153 ? 15.980 8.890 -24.393 1.00 65.00 153 GLN A O 1
ATOM 1174 N N . ASN A 1 154 ? 16.953 7.017 -25.175 1.00 71.50 154 ASN A N 1
ATOM 1175 C CA . ASN A 1 154 ? 15.995 6.730 -26.250 1.00 71.50 154 ASN A CA 1
ATOM 1176 C C . ASN A 1 154 ? 15.320 5.356 -26.090 1.00 71.50 154 ASN A C 1
ATOM 1178 O O . ASN A 1 154 ? 14.885 4.793 -27.094 1.00 71.50 154 ASN A O 1
ATOM 1182 N N . ALA A 1 155 ? 15.272 4.800 -24.872 1.00 73.44 155 ALA A N 1
ATOM 1183 C CA . ALA A 1 155 ? 14.614 3.515 -24.654 1.00 73.44 155 ALA A CA 1
ATOM 1184 C C . ALA A 1 155 ? 13.165 3.582 -25.142 1.00 73.44 155 ALA A C 1
ATOM 1186 O O . ALA A 1 155 ? 12.398 4.473 -24.754 1.00 73.44 155 ALA A O 1
ATOM 1187 N N . SER A 1 156 ? 12.793 2.660 -26.022 1.00 80.12 156 SER A N 1
ATOM 1188 C CA . SER A 1 156 ? 11.416 2.592 -26.488 1.00 80.12 156 SER A CA 1
ATOM 1189 C C . SER A 1 156 ? 10.517 2.068 -25.367 1.00 80.12 156 SER A C 1
ATOM 1191 O O . SER A 1 156 ? 10.945 1.314 -24.495 1.00 80.12 156 SER A O 1
ATOM 1193 N N . ARG A 1 157 ? 9.226 2.418 -25.400 1.00 75.12 157 ARG A N 1
ATOM 1194 C CA . ARG A 1 157 ? 8.243 1.842 -24.465 1.00 75.12 157 ARG A CA 1
ATOM 1195 C C . ARG A 1 157 ? 8.223 0.311 -24.518 1.00 75.12 157 ARG A C 1
ATOM 1197 O O . ARG A 1 157 ? 7.922 -0.306 -23.509 1.00 75.12 157 ARG A O 1
ATOM 1204 N N . LEU A 1 158 ? 8.521 -0.276 -25.680 1.00 80.00 158 LEU A N 1
ATOM 1205 C CA . LEU A 1 158 ? 8.578 -1.725 -25.853 1.00 80.00 158 LEU A CA 1
ATOM 1206 C C . LEU A 1 158 ? 9.766 -2.329 -25.095 1.00 80.00 158 LEU A C 1
ATOM 1208 O O . LEU A 1 158 ? 9.573 -3.302 -24.385 1.00 80.00 158 LEU A O 1
ATOM 1212 N N . GLU A 1 159 ? 10.943 -1.703 -25.170 1.00 80.75 159 GLU A N 1
ATOM 1213 C CA . GLU A 1 159 ? 12.142 -2.147 -24.438 1.00 80.75 159 GLU A CA 1
ATOM 1214 C C . GLU A 1 159 ? 11.934 -2.077 -22.918 1.00 80.75 159 GLU A C 1
ATOM 1216 O O . GLU A 1 159 ? 12.284 -3.007 -22.205 1.00 80.75 159 GLU A O 1
ATOM 1221 N N . LEU A 1 160 ? 11.296 -1.014 -22.412 1.00 76.62 160 LEU A N 1
ATOM 1222 C CA . LEU A 1 160 ? 11.004 -0.888 -20.975 1.00 76.62 160 LEU A CA 1
ATOM 1223 C C . LEU A 1 160 ? 9.990 -1.928 -20.481 1.00 76.62 160 LEU A C 1
ATOM 1225 O O . LEU A 1 160 ? 10.072 -2.392 -19.342 1.00 76.62 160 LEU A O 1
ATOM 1229 N N . LEU A 1 161 ? 9.019 -2.275 -21.328 1.00 78.88 161 LEU A N 1
ATOM 1230 C CA . LEU A 1 161 ? 8.053 -3.331 -21.036 1.00 78.88 161 LEU A CA 1
ATOM 1231 C C . LEU A 1 161 ? 8.716 -4.709 -21.057 1.00 78.88 161 LEU A C 1
ATOM 1233 O O . LEU A 1 161 ? 8.409 -5.523 -20.194 1.00 78.88 161 LEU A O 1
ATOM 1237 N N . GLU A 1 162 ? 9.624 -4.952 -22.000 1.00 81.94 162 GLU A N 1
ATOM 1238 C CA . GLU A 1 162 ? 10.395 -6.194 -22.096 1.00 81.94 162 GLU A CA 1
ATOM 1239 C C . GLU A 1 162 ? 11.312 -6.369 -20.878 1.00 81.94 162 GLU A C 1
ATOM 1241 O O . GLU A 1 162 ? 11.210 -7.383 -20.196 1.00 81.94 162 GLU A O 1
ATOM 1246 N N . ASP A 1 163 ? 12.074 -5.337 -20.493 1.00 82.50 163 ASP A N 1
ATOM 1247 C CA . ASP A 1 163 ? 12.903 -5.360 -19.277 1.00 82.50 163 ASP A CA 1
ATOM 1248 C C . ASP A 1 163 ? 12.069 -5.632 -18.010 1.00 82.50 163 ASP A C 1
ATOM 1250 O O . ASP A 1 163 ? 12.506 -6.325 -17.089 1.00 82.50 163 ASP A O 1
ATOM 1254 N N . SER A 1 164 ? 10.868 -5.050 -17.933 1.00 81.56 164 SER A N 1
ATOM 1255 C CA . SER A 1 164 ? 9.959 -5.263 -16.801 1.00 81.56 164 SER A CA 1
ATOM 1256 C C . SER A 1 164 ? 9.393 -6.684 -16.798 1.00 81.56 164 SER A C 1
ATOM 1258 O O . SER A 1 164 ? 9.264 -7.287 -15.733 1.00 81.56 164 SER A O 1
ATOM 1260 N N . ALA A 1 165 ? 9.071 -7.229 -17.974 1.00 84.69 165 ALA A N 1
ATOM 1261 C CA . ALA A 1 165 ? 8.600 -8.599 -18.126 1.00 84.69 165 ALA A CA 1
ATOM 1262 C C . ALA A 1 165 ? 9.688 -9.604 -17.732 1.00 84.69 165 ALA A C 1
ATOM 1264 O O . ALA A 1 165 ? 9.404 -10.506 -16.947 1.00 84.69 165 ALA A O 1
ATOM 1265 N N . ASP A 1 166 ? 10.926 -9.407 -18.186 1.00 87.31 166 ASP A N 1
ATOM 1266 C CA . ASP A 1 166 ? 12.064 -10.259 -17.834 1.00 87.31 166 ASP A CA 1
ATOM 1267 C C . ASP A 1 166 ? 12.289 -10.294 -16.319 1.00 87.31 166 ASP A C 1
ATOM 1269 O O . ASP A 1 166 ? 12.409 -11.367 -15.734 1.00 87.31 166 ASP A O 1
ATOM 1273 N N . GLN A 1 167 ? 12.222 -9.146 -15.640 1.00 84.25 167 GLN A N 1
ATOM 1274 C CA . GLN A 1 167 ? 12.370 -9.092 -14.181 1.00 84.25 167 GLN A CA 1
ATOM 1275 C C . GLN A 1 167 ? 11.253 -9.829 -13.432 1.00 84.25 167 GLN A C 1
ATOM 1277 O O . GLN A 1 167 ? 11.496 -10.443 -12.391 1.00 84.25 167 GLN A O 1
ATOM 1282 N N . ILE A 1 168 ? 10.022 -9.783 -13.945 1.00 85.06 168 ILE A N 1
ATOM 1283 C CA . ILE A 1 168 ? 8.907 -10.551 -13.379 1.00 85.06 168 ILE A CA 1
ATOM 1284 C C . ILE A 1 168 ? 9.112 -12.049 -13.629 1.00 85.06 168 ILE A C 1
ATOM 1286 O O . ILE A 1 168 ? 8.851 -12.857 -12.737 1.00 85.06 168 ILE A O 1
ATOM 1290 N N . LEU A 1 169 ? 9.599 -12.441 -14.808 1.00 87.94 169 LEU A N 1
ATOM 1291 C CA . LEU A 1 169 ? 9.917 -13.837 -15.105 1.00 87.94 169 LEU A CA 1
ATOM 1292 C C . LEU A 1 169 ? 11.044 -14.355 -14.205 1.00 87.94 169 LEU A C 1
ATOM 1294 O O . LEU A 1 169 ? 10.916 -15.448 -13.659 1.00 87.94 169 LEU A O 1
ATOM 1298 N N . ASP A 1 170 ? 12.083 -13.558 -13.966 1.00 87.75 170 ASP A N 1
ATOM 1299 C CA . ASP A 1 170 ? 13.166 -13.892 -13.036 1.00 87.75 170 ASP A CA 1
ATOM 1300 C C . ASP A 1 170 ? 12.642 -14.121 -11.609 1.00 87.75 170 ASP A C 1
ATOM 1302 O O . ASP A 1 170 ? 13.064 -15.056 -10.926 1.00 87.75 170 ASP A O 1
ATOM 1306 N N . LEU A 1 171 ? 11.666 -13.319 -11.168 1.00 86.12 171 LEU A N 1
ATOM 1307 C CA . LEU A 1 171 ? 10.982 -13.505 -9.883 1.00 86.12 171 LEU A CA 1
ATOM 1308 C C . LEU A 1 171 ? 10.181 -14.810 -9.818 1.00 86.12 171 LEU A C 1
ATOM 1310 O O . LEU A 1 171 ? 10.124 -15.456 -8.770 1.00 86.12 171 LEU A O 1
ATOM 1314 N N . ILE A 1 172 ? 9.560 -15.209 -10.930 1.00 87.00 172 ILE A N 1
ATOM 1315 C CA . ILE A 1 172 ? 8.776 -16.445 -11.024 1.00 87.00 172 ILE A CA 1
ATOM 1316 C C . ILE A 1 172 ? 9.684 -17.672 -11.108 1.00 87.00 172 ILE A C 1
ATOM 1318 O O . ILE A 1 172 ? 9.328 -18.712 -10.562 1.00 87.00 172 ILE A O 1
ATOM 1322 N N . PHE A 1 173 ? 10.846 -17.580 -11.752 1.00 87.62 173 PHE A N 1
ATOM 1323 C CA . PHE A 1 173 ? 11.730 -18.722 -12.010 1.00 87.62 173 PHE A CA 1
ATOM 1324 C C . PHE A 1 173 ? 12.936 -18.819 -11.070 1.00 87.62 173 PHE A C 1
ATOM 1326 O O . PHE A 1 173 ? 13.867 -19.580 -11.337 1.00 87.62 173 PHE A O 1
ATOM 1333 N N . VAL A 1 174 ? 12.925 -18.099 -9.947 1.00 88.44 174 VAL A N 1
ATOM 1334 C CA . VAL A 1 174 ? 13.985 -18.222 -8.942 1.00 88.44 174 VAL A CA 1
ATOM 1335 C C . VAL A 1 174 ? 13.999 -19.633 -8.330 1.00 88.44 174 VAL A C 1
ATOM 1337 O O . VAL A 1 174 ? 12.952 -20.231 -8.091 1.00 88.44 174 VAL A O 1
ATOM 1340 N N . GLU A 1 175 ? 15.186 -20.187 -8.059 1.00 79.56 175 GLU A N 1
ATOM 1341 C CA . GLU A 1 175 ? 15.327 -21.570 -7.555 1.00 79.56 175 GLU A CA 1
ATOM 1342 C C . GLU A 1 175 ? 14.686 -21.790 -6.175 1.00 79.56 175 GLU A C 1
ATOM 1344 O O . GLU A 1 175 ? 14.322 -22.909 -5.812 1.00 79.56 175 GLU A O 1
ATOM 1349 N N . LYS A 1 176 ? 14.579 -20.721 -5.384 1.00 83.69 176 LYS A N 1
ATOM 1350 C CA . LYS A 1 176 ? 13.951 -20.739 -4.066 1.00 83.69 176 LYS A CA 1
ATOM 1351 C C . LYS A 1 176 ? 12.437 -20.618 -4.219 1.00 83.69 176 LYS A C 1
ATOM 1353 O O . LYS A 1 176 ? 11.961 -19.749 -4.936 1.00 83.69 176 LYS A O 1
ATOM 1358 N N . GLU A 1 177 ? 11.693 -21.413 -3.459 1.00 81.88 177 GLU A N 1
ATOM 1359 C CA . GLU A 1 177 ? 10.238 -21.284 -3.401 1.00 81.88 177 GLU A CA 1
ATOM 1360 C C . GLU A 1 177 ? 9.827 -19.905 -2.854 1.00 81.88 177 GLU A C 1
ATOM 1362 O O . GLU A 1 177 ? 10.175 -19.550 -1.721 1.00 81.88 177 GLU A O 1
ATOM 1367 N N . THR A 1 178 ? 9.095 -19.130 -3.659 1.00 87.56 178 THR A N 1
ATOM 1368 C CA . THR A 1 178 ? 8.574 -17.808 -3.271 1.00 87.56 178 THR A CA 1
ATOM 1369 C C . THR A 1 178 ? 7.063 -17.846 -3.021 1.00 87.56 178 THR A C 1
ATOM 1371 O O . THR A 1 178 ? 6.342 -18.673 -3.596 1.00 87.56 178 THR A O 1
ATOM 1374 N N . PRO A 1 179 ? 6.518 -16.915 -2.214 1.00 86.69 179 PRO A N 1
ATOM 1375 C CA . PRO A 1 179 ? 5.075 -16.749 -2.073 1.00 86.69 179 PRO A CA 1
ATOM 1376 C C . PRO A 1 179 ? 4.369 -16.556 -3.424 1.00 86.69 179 PRO A C 1
ATOM 1378 O O . PRO A 1 179 ? 3.285 -17.098 -3.622 1.00 86.69 179 PRO A O 1
ATOM 1381 N N . LEU A 1 180 ? 4.996 -15.863 -4.381 1.00 87.62 180 LEU A N 1
ATOM 1382 C CA . LEU A 1 180 ? 4.453 -15.686 -5.729 1.00 87.62 180 LEU A CA 1
ATOM 1383 C C . LEU A 1 180 ? 4.325 -17.021 -6.481 1.00 87.62 180 LEU A C 1
ATOM 1385 O O . LEU A 1 180 ? 3.265 -17.305 -7.038 1.00 87.62 180 LEU A O 1
ATOM 1389 N N . GLN A 1 181 ? 5.363 -17.863 -6.455 1.00 87.94 181 GLN A N 1
ATOM 1390 C CA . GLN A 1 181 ? 5.329 -19.191 -7.079 1.00 87.94 181 GLN A CA 1
ATOM 1391 C C . GLN A 1 181 ? 4.240 -20.077 -6.471 1.00 87.94 181 GLN A C 1
ATOM 1393 O O . GLN A 1 181 ? 3.473 -20.695 -7.207 1.00 87.94 181 GLN A O 1
ATOM 1398 N N . SER A 1 182 ? 4.121 -20.103 -5.139 1.00 88.44 182 SER A N 1
ATOM 1399 C CA . SER A 1 182 ? 3.082 -20.896 -4.467 1.00 88.44 182 SER A CA 1
ATOM 1400 C C . SER A 1 182 ? 1.665 -20.450 -4.855 1.00 88.44 182 SER A C 1
ATOM 1402 O O . SER A 1 182 ? 0.806 -21.292 -5.114 1.00 88.44 182 SER A O 1
ATOM 1404 N N . ILE A 1 183 ? 1.432 -19.136 -4.980 1.00 88.94 183 ILE A N 1
ATOM 1405 C CA . ILE A 1 183 ? 0.159 -18.577 -5.454 1.00 88.94 183 ILE A CA 1
ATOM 1406 C C . ILE A 1 183 ? -0.106 -19.005 -6.899 1.00 88.94 183 ILE A C 1
ATOM 1408 O O . ILE A 1 183 ? -1.205 -19.470 -7.194 1.00 88.94 183 ILE A O 1
ATOM 1412 N N . LEU A 1 184 ? 0.878 -18.888 -7.795 1.00 88.94 184 LEU A N 1
ATOM 1413 C CA . LEU A 1 184 ? 0.725 -19.298 -9.194 1.00 88.94 184 LEU A CA 1
ATOM 1414 C C . LEU A 1 184 ? 0.397 -20.7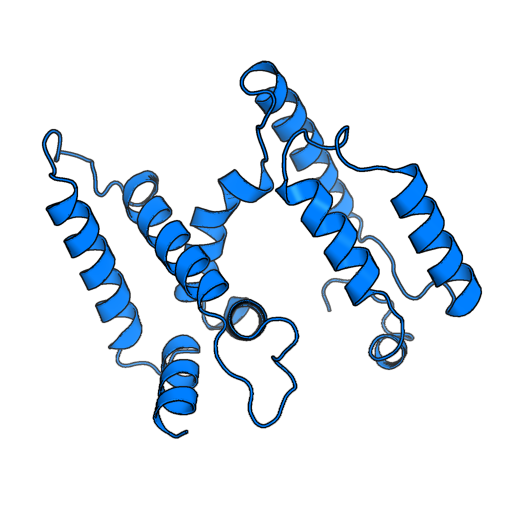90 -9.311 1.00 88.94 184 LEU A C 1
ATOM 1416 O O . LEU A 1 184 ? -0.560 -21.152 -9.993 1.00 88.94 184 LEU A O 1
ATOM 1420 N N . LEU A 1 185 ? 1.132 -21.650 -8.603 1.00 89.62 185 LEU A N 1
ATOM 1421 C CA . LEU A 1 185 ? 0.883 -23.093 -8.579 1.00 89.62 185 LEU A CA 1
ATOM 1422 C C . LEU A 1 185 ? -0.514 -23.426 -8.035 1.00 89.62 185 LEU A C 1
ATOM 1424 O O . LEU A 1 185 ? -1.197 -24.274 -8.607 1.00 89.62 185 LEU A O 1
ATOM 1428 N N . GLU A 1 186 ? -0.971 -22.735 -6.984 1.00 89.94 186 GLU A N 1
ATOM 1429 C CA . GLU A 1 186 ? -2.334 -22.886 -6.455 1.00 89.94 186 GLU A CA 1
A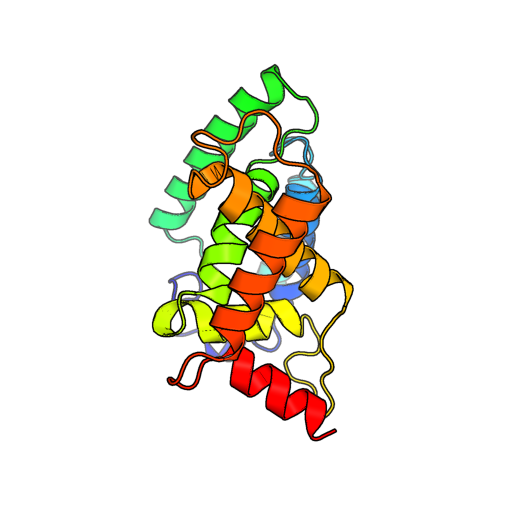TOM 1430 C C . GLU A 1 186 ? -3.393 -22.571 -7.522 1.00 89.94 186 GLU A C 1
ATOM 1432 O O . GLU A 1 186 ? -4.409 -23.260 -7.596 1.00 89.94 186 GLU A O 1
ATOM 1437 N N . GLN A 1 187 ? -3.184 -21.533 -8.336 1.00 87.94 187 GLN A N 1
ATOM 1438 C CA . GLN A 1 187 ? -4.148 -21.142 -9.367 1.00 87.94 187 GLN A CA 1
ATOM 1439 C C . GLN A 1 187 ? -4.106 -22.049 -10.599 1.00 87.94 187 GLN A C 1
ATOM 1441 O O . GLN A 1 187 ? -5.160 -22.348 -11.144 1.00 87.94 187 GLN A O 1
ATOM 1446 N N . PHE A 1 188 ? -2.930 -22.524 -11.020 1.00 88.38 188 PHE A N 1
ATOM 1447 C CA . PHE A 1 188 ? -2.811 -23.473 -12.136 1.00 88.38 188 PHE A CA 1
ATOM 1448 C C . PHE A 1 188 ? -3.383 -24.860 -11.820 1.00 88.38 188 PHE A C 1
ATOM 1450 O O . PHE A 1 188 ? -3.732 -25.601 -12.735 1.00 88.38 188 PHE A O 1
ATOM 1457 N N . ALA A 1 189 ? -3.446 -25.231 -10.540 1.00 87.81 189 ALA A N 1
ATOM 1458 C CA . ALA A 1 189 ? -3.998 -26.507 -10.098 1.00 87.81 189 ALA A CA 1
ATOM 1459 C C . ALA A 1 189 ? -5.540 -26.528 -10.003 1.00 87.81 189 ALA A C 1
ATOM 1461 O O . ALA A 1 189 ? -6.100 -27.586 -9.705 1.00 87.81 189 ALA A O 1
ATOM 1462 N N . LYS A 1 190 ? -6.215 -25.388 -10.210 1.00 84.31 190 LYS A N 1
ATOM 1463 C CA . LYS A 1 190 ? -7.682 -25.247 -10.202 1.00 84.31 190 LYS A CA 1
ATOM 1464 C C . LYS A 1 190 ? -8.257 -25.359 -11.610 1.00 84.31 190 LYS A C 1
ATOM 1466 O O . LYS A 1 190 ? -9.344 -25.968 -11.722 1.00 84.31 190 LYS A O 1
#

Radius of gyration: 19.39 Å; Cα contacts (8 Å, |Δi|>4): 146; chains: 1; bounding box: 43×49×52 Å

Nearest PDB structures (foldseek):
  3j8h-assembly1_A  TM=1.702E-01  e=9.476E+00  Oryctolagus cuniculus

Solvent-accessible surface area (backbone atoms only — not comparable to full-atom values): 10767 Å² total; per-residue (Å²): 130,89,57,36,46,52,86,94,42,60,90,62,53,91,82,52,66,57,67,59,56,52,50,53,53,46,56,36,43,62,71,17,43,38,81,80,52,39,59,61,65,61,52,50,49,54,51,48,55,42,35,72,78,68,41,88,54,66,49,81,38,70,71,54,54,53,50,52,54,50,48,54,53,53,28,57,57,42,38,75,79,35,69,63,38,30,60,64,58,74,41,38,20,60,50,26,42,41,39,75,70,34,53,91,84,21,30,74,54,35,52,44,56,34,24,45,94,38,56,83,45,95,84,53,56,76,40,63,72,47,46,49,52,38,51,52,19,28,41,50,28,44,51,69,70,69,48,67,49,70,92,42,92,77,68,47,76,64,55,56,49,48,56,39,48,52,54,51,49,52,66,60,67,44,94,64,93,41,56,66,43,55,52,51,54,58,59,74,74,107

Organism: NCBI:txid265554

Foldseek 3Di:
DLPFFPPVQPVVPVPQCVVVLVVVQVVQLQQAQAPVSGPVVVSVVVVVVSCVVRNCGTDQDPVNVVVSVVLRVVSVVVCVVPSRDHVVLVCLLVVLLCLLPVQPPNLVVVLCQQQPPCSPPPPTDGDPVSVVSSLVSPLVCCVPPVCPCVVVVPQDPVNSVVVSVVVVVCSCPPPDDGSVVVNVVVNVVD

Mean predicted aligned error: 8.81 Å

pLDDT: mean 80.09, std 9.11, range [58.66, 93.0]

Secondary structure (DSSP, 8-state):
--SSS-GGGGGGSTTSSHHHHHHHHHHHHHTSSGGGTS-HHHHHHHHHHHHHHH-S-----HHHHHHHHHHHHHHHHHHTT-TT--HHHHHHHHHHHHHHH-HHHHHHHHHHHHHGGGGG-TT----HHHHHHHHHHHHHHHHHHS-TTTT-TT--HHHHHHHHHHHHHHHHS-SS--HHHHHHHHHHT-